Protein AF-K3WV43-F1 (afdb_monomer_lite)

Sequence (306 aa):
MQPQDVAELLRATVSDADAVAQYLLSIDAEELNGLLDRFAAHETKKKNEQQRGDWLALVQLLLRSDSTRLRTSTRIIHLVWNGSSNELECMQWLTEISLGYLGAMQEDDNSNNPTAGSNMKNRMRVTAIADEIRMLLRILFELLDDGLQDYGPRSRRVLPQVLGLVPILLGVLADLATTASDAVKSSLELHENLEKLIALPWTPRTIPFLLDLLKESASLMSPSNWLQVQEHLESMLTGREAFPSENMNPILRECIAIGSVTRNCHWVNLARHLFRQLSVRLCQEAEFNLQMVPLSLHSAGLRFKA

Structure (mmCIF, N/CA/C/O backbone):
data_AF-K3WV43-F1
#
_entry.id   AF-K3WV43-F1
#
loop_
_atom_site.group_PDB
_atom_site.id
_atom_site.type_symbol
_atom_site.label_atom_id
_atom_site.label_alt_id
_atom_site.label_comp_id
_atom_site.label_asym_id
_atom_site.label_entity_id
_atom_site.label_seq_id
_atom_site.pdbx_PDB_ins_code
_atom_site.Cartn_x
_atom_site.Cartn_y
_atom_site.Cartn_z
_atom_site.occupancy
_atom_site.B_iso_or_equiv
_atom_site.auth_seq_id
_atom_site.auth_comp_id
_atom_site.auth_asym_id
_atom_site.auth_atom_id
_atom_site.pdbx_PDB_model_num
ATOM 1 N N . MET A 1 1 ? 20.231 -12.950 -29.821 1.00 41.56 1 MET A N 1
ATOM 2 C CA . MET A 1 1 ? 19.598 -14.249 -29.509 1.00 41.56 1 MET A CA 1
ATOM 3 C C . MET A 1 1 ? 18.175 -13.943 -29.093 1.00 41.56 1 MET A C 1
ATOM 5 O O . MET A 1 1 ? 18.024 -13.103 -28.223 1.00 41.56 1 MET A O 1
ATOM 9 N N . GLN A 1 2 ? 17.160 -14.515 -29.741 1.00 39.12 2 GLN A N 1
ATOM 10 C CA . GLN A 1 2 ? 15.790 -14.464 -29.221 1.00 39.12 2 GLN A CA 1
ATOM 11 C C . GLN A 1 2 ? 15.666 -15.608 -28.209 1.00 39.12 2 GLN A C 1
ATOM 13 O O . GLN A 1 2 ? 15.734 -16.761 -28.638 1.00 39.12 2 GLN A O 1
ATOM 18 N N . PRO A 1 3 ? 15.569 -15.345 -26.897 1.00 49.88 3 PRO A N 1
ATOM 19 C CA . PRO A 1 3 ? 15.352 -16.398 -25.919 1.00 49.88 3 PRO A CA 1
ATOM 20 C C . PRO A 1 3 ? 13.912 -16.894 -26.080 1.00 49.88 3 PRO A C 1
ATOM 22 O O . PRO A 1 3 ? 12.970 -16.326 -25.538 1.00 49.88 3 PRO A O 1
ATOM 25 N N . GLN A 1 4 ? 13.727 -17.951 -26.873 1.00 55.97 4 GLN A N 1
ATOM 26 C CA . GLN A 1 4 ? 12.415 -18.583 -27.052 1.00 55.97 4 GLN A CA 1
ATOM 27 C C . GLN A 1 4 ? 11.951 -19.303 -25.771 1.00 55.97 4 GLN A C 1
ATOM 29 O O . GLN A 1 4 ? 10.761 -19.589 -25.619 1.00 55.97 4 GLN A O 1
ATOM 34 N N . ASP A 1 5 ? 12.859 -19.540 -24.818 1.00 69.81 5 ASP A N 1
ATOM 35 C CA . ASP A 1 5 ? 12.578 -20.174 -23.534 1.00 69.81 5 ASP A CA 1
ATOM 36 C C . ASP A 1 5 ? 12.885 -19.229 -22.354 1.00 69.81 5 ASP A C 1
ATOM 38 O O . ASP A 1 5 ? 13.982 -18.684 -22.221 1.00 69.81 5 ASP A O 1
ATOM 42 N N . VAL A 1 6 ? 11.917 -19.069 -21.446 1.00 71.56 6 VAL A N 1
ATOM 43 C CA . VAL A 1 6 ? 12.074 -18.313 -20.188 1.00 71.56 6 VAL A CA 1
ATOM 44 C C . VAL A 1 6 ? 13.243 -18.859 -19.375 1.00 71.56 6 VAL A C 1
ATOM 46 O O . VAL A 1 6 ? 13.951 -18.094 -18.730 1.00 71.56 6 VAL A O 1
ATOM 49 N N . ALA A 1 7 ? 13.499 -20.167 -19.437 1.00 72.25 7 ALA A N 1
ATOM 50 C CA . ALA A 1 7 ? 14.630 -20.775 -18.746 1.00 72.25 7 ALA A CA 1
ATOM 51 C C . ALA A 1 7 ? 15.994 -20.330 -19.303 1.00 72.25 7 ALA A C 1
ATOM 53 O O . ALA A 1 7 ? 16.990 -20.377 -18.578 1.00 72.25 7 ALA A O 1
ATOM 54 N N . GLU A 1 8 ? 16.068 -19.940 -20.577 1.00 75.88 8 GLU A N 1
ATOM 55 C CA . GLU A 1 8 ? 17.273 -19.351 -21.170 1.00 75.88 8 GLU A CA 1
ATOM 56 C C . GLU A 1 8 ? 17.420 -17.891 -20.763 1.00 75.88 8 GLU A C 1
ATOM 58 O O . GLU A 1 8 ? 18.517 -17.485 -20.387 1.00 75.88 8 GLU A O 1
ATOM 63 N N . LEU A 1 9 ? 16.318 -17.134 -20.749 1.00 79.44 9 LEU A N 1
ATOM 64 C CA . LEU A 1 9 ? 16.324 -15.750 -20.281 1.00 79.44 9 LEU A CA 1
ATOM 65 C C . LEU A 1 9 ? 16.760 -15.660 -18.812 1.00 79.44 9 LEU A C 1
ATOM 67 O O . LEU A 1 9 ? 17.644 -14.875 -18.490 1.00 79.44 9 LEU A O 1
ATOM 71 N N . LEU A 1 10 ? 16.221 -16.511 -17.938 1.00 78.00 10 LEU A N 1
ATOM 72 C CA . LEU A 1 10 ? 16.585 -16.580 -16.517 1.00 78.00 10 LEU A CA 1
ATOM 73 C C . LEU A 1 10 ? 18.078 -16.881 -16.315 1.00 78.00 10 LEU A C 1
ATOM 75 O O . LEU A 1 10 ? 18.761 -16.183 -15.569 1.00 78.00 10 LEU A O 1
ATOM 79 N N . ARG A 1 11 ? 18.625 -17.857 -17.054 1.00 78.31 11 ARG A N 1
ATOM 80 C CA . ARG A 1 11 ? 20.068 -18.164 -17.033 1.00 78.31 11 ARG A CA 1
ATOM 81 C C . ARG A 1 11 ? 20.920 -17.012 -17.569 1.00 78.31 11 ARG A C 1
ATOM 83 O O . ARG A 1 11 ? 21.984 -16.727 -17.015 1.00 78.31 11 ARG A O 1
ATOM 90 N N . ALA A 1 12 ? 20.456 -16.344 -18.623 1.00 79.12 12 ALA A N 1
ATOM 91 C CA . ALA A 1 12 ? 21.115 -15.169 -19.179 1.00 79.12 12 ALA A CA 1
ATOM 92 C C . ALA A 1 12 ? 21.083 -13.990 -18.201 1.00 79.12 12 ALA A C 1
ATOM 94 O O . ALA A 1 12 ? 22.056 -13.257 -18.122 1.00 79.12 12 ALA A O 1
ATOM 95 N N . THR A 1 13 ? 20.033 -13.862 -17.387 1.00 80.00 13 THR A N 1
ATOM 96 C CA . THR A 1 13 ? 19.899 -12.781 -16.398 1.00 80.00 13 THR A CA 1
ATOM 97 C C . THR A 1 13 ? 21.024 -12.821 -15.362 1.00 80.00 13 THR A C 1
ATOM 99 O O . THR A 1 13 ? 21.551 -11.787 -14.966 1.00 80.00 13 THR A O 1
ATOM 102 N N . VAL A 1 14 ? 21.427 -14.030 -14.962 1.00 78.12 14 VAL A N 1
ATOM 103 C CA . VAL A 1 14 ? 22.532 -14.256 -14.017 1.00 78.12 14 VAL A CA 1
ATOM 104 C C . VAL A 1 14 ? 23.903 -14.078 -14.683 1.00 78.12 14 VAL A C 1
ATOM 106 O O . VAL A 1 14 ? 24.871 -13.725 -14.015 1.00 78.12 14 VAL A O 1
ATOM 109 N N . SER A 1 15 ? 23.998 -14.332 -15.990 1.00 81.69 15 SER A N 1
ATOM 110 C CA . SER A 1 15 ? 25.273 -14.357 -16.721 1.00 81.69 15 SER A CA 1
ATOM 111 C C . SER A 1 15 ? 25.639 -13.013 -17.363 1.00 81.69 15 SER A C 1
ATOM 113 O O . SER A 1 15 ? 26.809 -12.647 -17.376 1.00 81.69 15 SER A O 1
ATOM 115 N N . ASP A 1 16 ? 24.654 -12.301 -17.912 1.00 82.69 16 ASP A N 1
ATOM 116 C CA . ASP A 1 16 ? 24.800 -11.047 -18.658 1.00 82.69 16 ASP A CA 1
ATOM 117 C C . ASP A 1 16 ? 23.505 -10.215 -18.547 1.00 82.69 16 ASP A C 1
ATOM 119 O O . ASP A 1 16 ? 22.628 -10.219 -19.418 1.00 82.69 16 ASP A O 1
ATOM 123 N N . ALA A 1 17 ? 23.366 -9.525 -17.413 1.00 81.38 17 ALA A N 1
ATOM 124 C CA . ALA A 1 17 ? 22.198 -8.704 -17.103 1.00 81.38 17 ALA A CA 1
ATOM 125 C C . ALA A 1 17 ? 22.026 -7.522 -18.075 1.00 81.38 17 ALA A C 1
ATOM 127 O O . ALA A 1 17 ? 20.894 -7.132 -18.366 1.00 81.38 17 ALA A O 1
ATOM 128 N N . ASP A 1 18 ? 23.125 -6.989 -18.618 1.00 80.12 18 ASP A N 1
ATOM 129 C CA . ASP A 1 18 ? 23.103 -5.852 -19.540 1.00 80.12 18 ASP A CA 1
ATOM 130 C C . ASP A 1 18 ? 22.539 -6.258 -20.906 1.00 80.12 18 ASP A C 1
ATOM 132 O O . ASP A 1 18 ? 21.699 -5.551 -21.472 1.00 80.12 18 ASP A O 1
ATOM 136 N N . ALA A 1 19 ? 22.923 -7.431 -21.421 1.00 81.12 19 ALA A N 1
ATOM 137 C CA . ALA A 1 19 ? 22.335 -7.973 -22.644 1.00 81.12 19 ALA A CA 1
ATOM 138 C C . ALA A 1 19 ? 20.837 -8.277 -22.477 1.00 81.12 19 ALA A C 1
ATOM 140 O O . ALA A 1 19 ? 20.044 -8.018 -23.388 1.00 81.12 19 ALA A O 1
ATOM 141 N N . VAL A 1 20 ? 20.429 -8.784 -21.308 1.00 81.06 20 VAL A N 1
ATOM 142 C CA . VAL A 1 20 ? 19.010 -9.009 -20.991 1.00 81.06 20 VAL A CA 1
ATOM 143 C C . VAL A 1 20 ? 18.252 -7.686 -20.911 1.00 81.06 20 VAL A C 1
ATOM 145 O O . VAL A 1 20 ? 17.175 -7.582 -21.492 1.00 81.06 20 VAL A O 1
ATOM 148 N N . ALA A 1 21 ? 18.815 -6.654 -20.282 1.00 77.56 21 ALA A N 1
ATOM 149 C CA . ALA A 1 21 ? 18.204 -5.329 -20.232 1.00 77.56 21 ALA A CA 1
ATOM 150 C C . ALA A 1 21 ? 18.003 -4.739 -21.640 1.00 77.56 21 ALA A C 1
ATOM 152 O O . ALA A 1 21 ? 16.924 -4.236 -21.949 1.00 77.56 21 ALA A O 1
ATOM 153 N N . GLN A 1 22 ? 18.994 -4.868 -22.529 1.00 80.12 22 GLN A N 1
ATOM 154 C CA . GLN A 1 22 ? 18.870 -4.430 -23.926 1.00 80.12 22 GLN A CA 1
ATOM 155 C C . GLN A 1 22 ? 17.790 -5.202 -24.689 1.00 80.12 22 GLN A C 1
ATOM 157 O O . GLN A 1 22 ? 17.031 -4.606 -25.453 1.00 80.12 22 GLN A O 1
ATOM 162 N N . TYR A 1 23 ? 17.684 -6.513 -24.461 1.00 81.31 23 TYR A N 1
ATOM 163 C CA . TYR A 1 23 ? 16.610 -7.315 -25.037 1.00 81.31 23 TYR A CA 1
ATOM 164 C C . TYR A 1 23 ? 15.238 -6.866 -24.516 1.00 81.31 23 TYR A C 1
ATOM 166 O O . TYR A 1 23 ? 14.344 -6.627 -25.323 1.00 81.31 23 TYR A O 1
ATOM 174 N N . LEU A 1 24 ? 15.083 -6.651 -23.206 1.00 78.44 24 LEU A N 1
ATOM 175 C CA . LEU A 1 24 ? 13.829 -6.196 -22.592 1.00 78.44 24 LEU A CA 1
ATOM 176 C C . LEU A 1 24 ? 13.375 -4.809 -23.079 1.00 78.44 24 LEU A C 1
ATOM 178 O O . LEU A 1 24 ? 12.182 -4.525 -23.073 1.00 78.44 24 LEU A O 1
ATOM 182 N N . LEU A 1 25 ? 14.296 -3.956 -23.535 1.00 76.12 25 LEU A N 1
ATOM 183 C CA . LEU A 1 25 ? 13.960 -2.686 -24.194 1.00 76.12 25 LEU A CA 1
ATOM 184 C C . LEU A 1 25 ? 13.483 -2.867 -25.645 1.00 76.12 25 LEU A C 1
ATOM 186 O O . LEU A 1 25 ? 12.851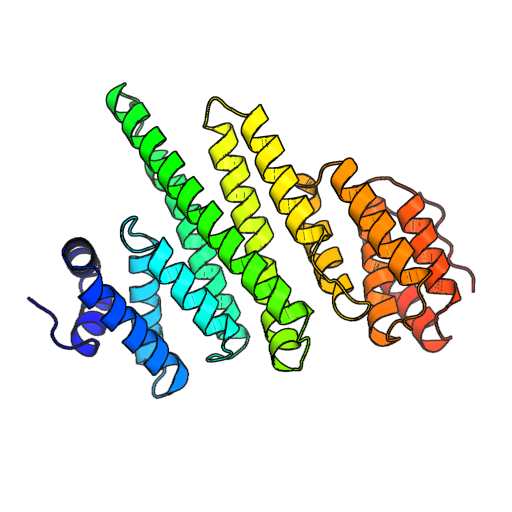 -1.970 -26.199 1.00 76.12 25 LEU A O 1
ATOM 190 N N . SER A 1 26 ? 13.813 -3.998 -26.269 1.00 80.25 26 SER A N 1
ATOM 191 C CA . SER A 1 26 ? 13.515 -4.295 -27.675 1.00 80.25 26 SER A CA 1
ATOM 192 C C . SER A 1 26 ? 12.266 -5.153 -27.890 1.00 80.25 26 SER A C 1
ATOM 194 O O . SER A 1 26 ? 11.786 -5.229 -29.021 1.00 80.25 26 SER A O 1
ATOM 196 N N . ILE A 1 27 ? 11.753 -5.799 -26.837 1.00 81.25 27 ILE A N 1
ATOM 197 C CA . ILE A 1 27 ? 10.556 -6.645 -26.922 1.00 81.25 27 ILE A CA 1
ATOM 198 C C . ILE A 1 27 ? 9.277 -5.819 -27.027 1.00 81.25 27 ILE A C 1
ATOM 200 O O . ILE A 1 27 ? 9.176 -4.701 -26.515 1.00 81.25 27 ILE A O 1
ATOM 204 N N . ASP A 1 28 ? 8.270 -6.398 -27.675 1.00 81.94 28 ASP A N 1
ATOM 205 C CA . ASP A 1 28 ? 6.950 -5.791 -27.756 1.00 81.94 28 ASP A CA 1
ATOM 206 C C . ASP A 1 28 ? 6.108 -6.033 -26.486 1.00 81.94 28 ASP A C 1
ATOM 208 O O . ASP A 1 28 ? 6.488 -6.726 -25.534 1.00 81.94 28 ASP A O 1
ATOM 212 N N . ALA A 1 29 ? 4.936 -5.397 -26.444 1.00 78.44 29 ALA A N 1
ATOM 213 C CA . ALA A 1 29 ? 4.046 -5.485 -25.294 1.00 78.44 29 ALA A CA 1
ATOM 214 C C . ALA A 1 29 ? 3.444 -6.886 -25.098 1.00 78.44 29 ALA A C 1
ATOM 216 O O . ALA A 1 29 ? 3.160 -7.257 -23.959 1.00 78.44 29 ALA A O 1
ATOM 217 N N . GLU A 1 30 ? 3.233 -7.651 -26.171 1.00 82.88 30 GLU A N 1
ATOM 218 C CA . GLU A 1 30 ? 2.640 -8.989 -26.098 1.00 82.88 30 GLU A CA 1
ATOM 219 C C . GLU A 1 30 ? 3.646 -9.999 -25.545 1.00 82.88 30 GLU A C 1
ATOM 221 O O . GLU A 1 30 ? 3.314 -10.775 -24.648 1.00 82.88 30 GLU A O 1
ATOM 226 N N . GLU A 1 31 ? 4.895 -9.932 -26.000 1.00 81.69 31 GLU A N 1
ATOM 227 C CA . GLU A 1 31 ? 5.996 -10.768 -25.534 1.00 81.69 31 GLU A CA 1
ATOM 228 C C . GLU A 1 31 ? 6.307 -10.508 -24.053 1.00 81.69 31 GLU A C 1
ATOM 230 O O . GLU A 1 31 ? 6.430 -11.457 -23.267 1.00 81.69 31 GLU A O 1
ATOM 235 N N . LEU A 1 32 ? 6.327 -9.235 -23.633 1.00 81.81 32 LEU A N 1
ATOM 236 C CA . LEU A 1 32 ? 6.470 -8.864 -22.223 1.00 81.81 32 LEU A CA 1
ATOM 237 C C . LEU A 1 32 ? 5.305 -9.387 -21.375 1.00 81.81 32 LEU A C 1
ATOM 239 O O . LEU A 1 32 ? 5.524 -9.941 -20.296 1.00 81.81 32 LEU A O 1
ATOM 243 N N . ASN A 1 33 ? 4.065 -9.239 -21.847 1.00 82.38 33 ASN A N 1
ATOM 244 C CA . ASN A 1 33 ? 2.899 -9.761 -21.134 1.00 82.38 33 ASN A CA 1
ATOM 245 C C . ASN A 1 33 ? 2.969 -11.285 -21.006 1.00 82.38 33 ASN A C 1
ATOM 247 O O . ASN A 1 33 ? 2.764 -11.806 -19.913 1.00 82.38 33 ASN A O 1
ATOM 251 N N . GLY A 1 34 ? 3.363 -11.992 -22.067 1.00 84.06 34 GLY A N 1
ATOM 252 C CA . GLY A 1 34 ? 3.570 -13.438 -22.032 1.00 84.06 34 GLY A CA 1
ATOM 253 C C . GLY A 1 34 ? 4.687 -13.867 -21.074 1.00 84.06 34 GLY A C 1
ATOM 254 O O . GLY A 1 34 ? 4.618 -14.942 -20.475 1.00 84.06 34 GLY A O 1
ATOM 255 N N . LEU A 1 35 ? 5.729 -13.055 -20.883 1.00 82.94 35 LEU A N 1
ATOM 256 C CA . LEU A 1 35 ? 6.756 -13.283 -19.861 1.00 82.94 35 LEU A CA 1
ATOM 257 C C . LEU A 1 35 ? 6.193 -13.097 -18.446 1.00 82.94 35 LEU A C 1
ATOM 259 O O . LEU A 1 35 ? 6.375 -13.973 -17.599 1.00 82.94 35 LEU A O 1
ATOM 263 N N . LEU A 1 36 ? 5.468 -12.005 -18.207 1.00 81.50 36 LEU A N 1
ATOM 264 C CA . LEU A 1 36 ? 4.840 -11.707 -16.917 1.00 81.50 36 LEU A CA 1
ATOM 265 C C . LEU A 1 36 ? 3.744 -12.726 -16.546 1.00 81.50 36 LEU A C 1
ATOM 267 O O .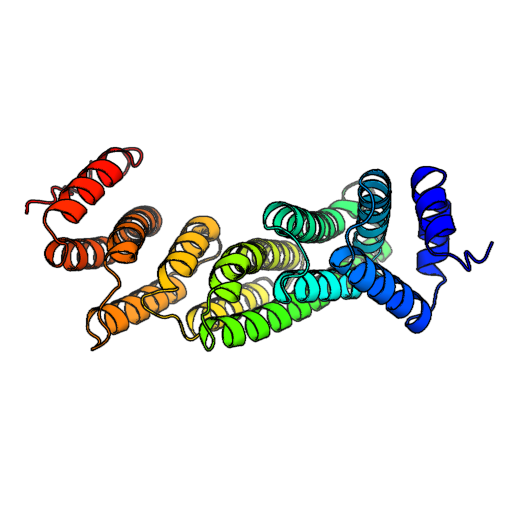 LEU A 1 36 ? 3.596 -13.079 -15.377 1.00 81.50 36 LEU A O 1
ATOM 271 N N . ASP A 1 37 ? 3.017 -13.259 -17.529 1.00 82.94 37 ASP A N 1
ATOM 272 C CA . ASP A 1 37 ? 2.042 -14.338 -17.339 1.00 82.94 37 ASP A CA 1
ATOM 273 C C . ASP A 1 37 ? 2.729 -15.667 -16.987 1.00 82.94 37 ASP A C 1
ATOM 275 O O . ASP A 1 37 ? 2.241 -16.430 -16.150 1.00 82.94 37 ASP A O 1
ATOM 279 N N . ARG A 1 38 ? 3.897 -15.947 -17.582 1.00 82.12 38 ARG A N 1
ATOM 280 C CA . ARG A 1 38 ? 4.713 -17.124 -17.240 1.00 82.12 38 ARG A CA 1
ATOM 281 C C . ARG A 1 38 ? 5.312 -17.013 -15.837 1.00 82.12 38 ARG A C 1
ATOM 283 O O . ARG A 1 38 ? 5.318 -18.015 -15.125 1.00 82.12 38 ARG A O 1
ATOM 290 N N . PHE A 1 39 ? 5.735 -15.817 -15.427 1.00 78.75 39 PHE A N 1
ATOM 291 C CA . PHE A 1 39 ? 6.125 -15.516 -14.045 1.00 78.75 39 PHE A CA 1
ATOM 292 C C . PHE A 1 39 ? 4.969 -15.790 -13.070 1.00 78.75 39 PHE A C 1
ATOM 294 O O . PHE A 1 39 ? 5.101 -16.602 -12.156 1.00 78.75 39 PHE A O 1
ATOM 301 N N . ALA A 1 40 ? 3.795 -15.208 -13.332 1.00 75.19 40 ALA A N 1
ATOM 302 C CA . ALA A 1 40 ? 2.574 -15.433 -12.557 1.00 75.19 40 ALA A CA 1
ATOM 303 C C . ALA A 1 40 ? 2.217 -16.927 -12.420 1.00 75.19 40 ALA A C 1
ATOM 305 O O . ALA A 1 40 ? 1.892 -17.431 -11.339 1.00 75.19 40 ALA A O 1
ATOM 306 N N . ALA A 1 41 ? 2.298 -17.667 -13.527 1.00 77.00 41 ALA A N 1
ATOM 307 C CA . ALA A 1 41 ? 2.035 -19.100 -13.558 1.00 77.00 41 ALA A CA 1
ATOM 308 C C . ALA A 1 41 ? 3.117 -19.939 -12.852 1.00 77.00 41 ALA A C 1
ATOM 310 O O . ALA A 1 41 ? 2.844 -21.077 -12.469 1.00 77.00 41 ALA A O 1
ATOM 311 N N . HIS A 1 42 ? 4.341 -19.425 -12.700 1.00 73.88 42 HIS A N 1
ATOM 312 C CA . HIS A 1 42 ? 5.425 -20.097 -11.979 1.00 73.88 42 HIS A CA 1
ATOM 313 C C . HIS A 1 42 ? 5.282 -19.933 -10.466 1.00 73.88 42 HIS A C 1
ATOM 315 O O . HIS A 1 42 ? 5.316 -20.943 -9.757 1.00 73.88 42 HIS A O 1
ATOM 321 N N . GLU A 1 43 ? 5.009 -18.714 -9.993 1.00 69.69 43 GLU A N 1
ATOM 322 C CA . GLU A 1 43 ? 4.778 -18.417 -8.569 1.00 69.69 43 GLU A CA 1
ATOM 323 C C . GLU A 1 43 ? 3.654 -19.289 -7.988 1.00 69.69 43 GLU A C 1
ATOM 325 O O . GLU A 1 43 ? 3.758 -19.835 -6.889 1.00 69.69 43 GLU A O 1
ATOM 330 N N . THR A 1 44 ? 2.616 -19.544 -8.785 1.00 65.75 44 THR A N 1
ATOM 331 C CA . THR A 1 44 ? 1.515 -20.440 -8.401 1.00 65.75 44 THR A CA 1
ATOM 332 C C . THR A 1 44 ? 1.886 -21.932 -8.388 1.00 65.75 44 THR A C 1
ATOM 334 O O . THR A 1 44 ? 1.206 -22.719 -7.730 1.00 65.75 44 THR A O 1
ATOM 337 N N . LYS A 1 45 ? 2.950 -22.363 -9.086 1.00 67.31 45 LYS A N 1
ATOM 338 C CA . LYS A 1 45 ? 3.280 -23.786 -9.328 1.00 67.31 45 LYS A CA 1
ATOM 339 C C . LYS A 1 45 ? 4.450 -24.357 -8.515 1.00 67.31 45 LYS A C 1
ATOM 341 O O . LYS A 1 45 ? 4.700 -25.550 -8.662 1.00 67.31 45 LYS A O 1
ATOM 346 N N . LYS A 1 46 ? 5.140 -23.565 -7.681 1.00 63.72 46 LYS A N 1
ATOM 347 C CA . LYS A 1 46 ? 6.208 -23.953 -6.717 1.00 63.72 46 LYS A CA 1
ATOM 348 C C . LYS A 1 46 ? 7.012 -25.215 -7.080 1.00 63.72 46 LYS A C 1
ATOM 350 O O . LYS A 1 46 ? 6.629 -26.314 -6.680 1.00 63.72 46 LYS A O 1
ATOM 355 N N . LYS A 1 47 ? 8.168 -25.074 -7.751 1.00 55.94 47 LYS A N 1
ATOM 356 C CA . LYS A 1 47 ? 9.017 -26.250 -8.045 1.00 55.94 47 LYS A CA 1
ATOM 357 C C . LYS A 1 47 ? 10.508 -26.216 -7.699 1.00 55.94 47 LYS A C 1
ATOM 359 O O . LYS A 1 47 ? 11.007 -27.310 -7.513 1.00 55.94 47 LYS A O 1
ATOM 364 N N . ASN A 1 48 ? 11.216 -25.089 -7.540 1.00 64.44 48 ASN A N 1
ATOM 365 C CA . ASN A 1 48 ? 12.651 -25.104 -7.165 1.00 64.44 48 ASN A CA 1
ATOM 366 C C . ASN A 1 48 ? 13.135 -23.763 -6.578 1.00 64.44 48 ASN A C 1
ATOM 368 O O . ASN A 1 48 ? 12.689 -22.722 -7.047 1.00 64.44 48 ASN A O 1
ATOM 372 N N . GLU A 1 49 ? 14.069 -23.778 -5.613 1.00 64.81 49 GLU A N 1
ATOM 373 C CA . GLU A 1 49 ? 14.648 -22.572 -4.975 1.00 64.81 49 GLU A CA 1
ATOM 374 C C . GLU A 1 49 ? 15.599 -21.789 -5.891 1.00 64.81 49 GLU A C 1
ATOM 376 O O . GLU A 1 49 ? 15.495 -20.570 -5.962 1.00 64.81 49 GLU A O 1
ATOM 381 N N . GLN A 1 50 ? 16.461 -22.467 -6.658 1.00 65.12 50 GLN A N 1
ATOM 382 C CA . GLN A 1 50 ? 17.385 -21.802 -7.591 1.00 65.12 50 GLN A CA 1
ATOM 383 C C . GLN A 1 50 ? 16.638 -20.940 -8.623 1.00 65.12 50 GLN A C 1
ATOM 385 O O . GLN A 1 50 ? 16.982 -19.785 -8.840 1.00 65.12 50 GLN A O 1
ATOM 390 N N . GLN A 1 51 ? 15.542 -21.469 -9.178 1.00 67.56 51 GLN A N 1
ATOM 391 C CA . GLN A 1 51 ? 14.706 -20.734 -10.132 1.00 67.56 51 GLN A CA 1
ATOM 392 C C . GLN A 1 51 ? 14.049 -19.491 -9.515 1.00 67.56 51 GLN A C 1
ATOM 394 O O . GLN A 1 51 ? 13.716 -18.570 -10.250 1.00 67.56 51 GLN A O 1
ATOM 399 N N . ARG A 1 52 ? 13.858 -19.437 -8.187 1.00 68.75 52 ARG A N 1
ATOM 400 C CA . ARG A 1 52 ? 13.316 -18.243 -7.512 1.00 68.75 52 ARG A CA 1
ATOM 401 C C . ARG A 1 52 ? 14.318 -17.097 -7.520 1.00 68.75 52 ARG A C 1
ATOM 403 O O . ARG A 1 52 ? 13.926 -15.965 -7.776 1.00 68.75 52 ARG A O 1
ATOM 410 N N . GLY A 1 53 ? 15.593 -17.398 -7.263 1.00 72.38 53 GLY A N 1
ATOM 411 C CA . GLY A 1 53 ? 16.667 -16.406 -7.344 1.00 72.38 53 GLY A CA 1
ATOM 412 C C . GLY A 1 53 ? 16.775 -15.815 -8.747 1.00 72.38 53 GLY A C 1
ATOM 413 O O . GLY A 1 53 ? 16.859 -14.599 -8.902 1.00 72.38 53 GLY A O 1
ATOM 414 N N . ASP A 1 54 ? 16.662 -16.668 -9.765 1.00 79.31 54 ASP A N 1
ATOM 415 C CA . ASP A 1 54 ? 16.718 -16.230 -11.158 1.00 79.31 54 ASP A CA 1
ATOM 416 C C . ASP A 1 54 ? 15.521 -15.320 -11.519 1.00 79.31 54 ASP A C 1
ATOM 418 O O . ASP A 1 54 ? 15.688 -14.304 -12.196 1.00 79.31 54 ASP A O 1
ATOM 422 N N . TRP A 1 55 ? 14.310 -15.639 -11.036 1.00 81.69 55 TRP A N 1
ATOM 423 C CA . TRP A 1 55 ? 13.119 -14.802 -11.248 1.00 81.69 55 TRP A CA 1
ATOM 424 C C . TRP A 1 55 ? 13.204 -13.454 -10.537 1.00 81.69 55 TRP A C 1
ATOM 426 O O . TRP A 1 55 ? 12.815 -12.440 -11.114 1.00 81.69 55 TRP A O 1
ATOM 436 N N . LEU A 1 56 ? 13.725 -13.427 -9.309 1.00 85.69 56 LEU A N 1
ATOM 437 C CA . LEU A 1 56 ? 13.938 -12.188 -8.565 1.00 85.69 56 LEU A CA 1
ATOM 438 C C . LEU A 1 56 ? 14.867 -11.238 -9.328 1.00 85.69 56 LEU A C 1
ATOM 440 O O . LEU A 1 56 ? 14.534 -10.067 -9.492 1.00 85.69 56 LEU A O 1
ATOM 444 N N . ALA A 1 57 ? 15.986 -11.751 -9.848 1.00 85.12 57 ALA A N 1
ATOM 445 C CA . ALA A 1 57 ? 16.929 -10.957 -10.634 1.00 85.12 57 ALA A CA 1
ATOM 446 C C . ALA A 1 57 ? 16.268 -10.361 -11.890 1.00 85.12 57 ALA A C 1
ATOM 448 O O . ALA A 1 57 ? 16.460 -9.185 -12.204 1.00 85.12 57 ALA A O 1
ATOM 449 N N . LEU A 1 58 ? 15.433 -11.144 -12.582 1.00 85.25 58 LEU A N 1
ATOM 450 C CA . LEU A 1 58 ? 14.702 -10.670 -13.757 1.00 85.25 58 LEU A CA 1
ATOM 451 C C . LEU A 1 58 ? 13.675 -9.586 -13.400 1.00 85.25 58 LEU A C 1
ATOM 453 O O . LEU A 1 58 ? 13.581 -8.575 -14.094 1.00 85.25 58 LEU A O 1
ATOM 457 N N . VAL A 1 59 ? 12.932 -9.764 -12.307 1.00 87.31 59 VAL A N 1
ATOM 458 C CA . VAL A 1 59 ? 11.975 -8.763 -11.811 1.00 87.31 59 VAL A CA 1
ATOM 459 C C . VAL A 1 59 ? 12.684 -7.464 -11.433 1.00 87.31 59 VAL A C 1
ATOM 461 O O . VAL A 1 59 ? 12.213 -6.391 -11.803 1.00 87.31 59 VAL A O 1
ATOM 464 N N . GLN A 1 60 ? 13.837 -7.538 -10.768 1.00 89.50 60 GLN A N 1
ATOM 465 C CA . GLN A 1 60 ? 14.637 -6.359 -10.431 1.00 89.50 60 GLN A CA 1
ATOM 466 C C . GLN A 1 60 ? 15.069 -5.581 -11.683 1.00 89.50 60 GLN A C 1
ATOM 468 O O . GLN A 1 60 ? 14.985 -4.353 -11.694 1.00 89.50 60 GLN A O 1
ATOM 473 N N . LEU A 1 61 ? 15.463 -6.263 -12.765 1.00 86.62 61 LEU A N 1
ATOM 474 C CA . LEU A 1 61 ? 15.767 -5.602 -14.043 1.00 86.62 61 LEU A CA 1
ATOM 475 C C . LEU A 1 61 ? 14.526 -4.966 -14.681 1.00 86.62 61 LEU A C 1
ATOM 477 O O . LEU A 1 61 ? 14.584 -3.827 -15.146 1.00 86.62 61 LEU A O 1
ATOM 481 N N . LEU A 1 62 ? 13.392 -5.669 -14.668 1.00 87.56 62 LEU A N 1
ATOM 482 C CA . LEU A 1 62 ? 12.130 -5.163 -15.211 1.00 87.56 62 LEU A CA 1
ATOM 483 C C . LEU A 1 62 ? 11.599 -3.941 -14.449 1.00 87.56 62 LEU A C 1
ATOM 485 O O . LEU A 1 62 ? 10.963 -3.075 -15.048 1.00 87.56 62 LEU A O 1
ATOM 489 N N . LEU A 1 63 ? 11.855 -3.859 -13.143 1.00 89.19 63 LEU A N 1
ATOM 490 C CA . LEU A 1 63 ? 11.462 -2.723 -12.308 1.00 89.19 63 LEU A CA 1
ATOM 491 C C . LEU A 1 63 ? 12.392 -1.516 -12.475 1.00 89.19 63 LEU A C 1
ATOM 493 O O . LEU A 1 63 ? 11.960 -0.390 -12.247 1.00 89.19 63 LEU A O 1
ATOM 497 N N . ARG A 1 64 ? 13.638 -1.728 -12.915 1.00 85.06 64 ARG A N 1
ATOM 498 C CA . ARG A 1 64 ? 14.577 -0.645 -13.251 1.00 85.06 64 ARG A CA 1
ATOM 499 C C . ARG A 1 64 ? 14.314 -0.024 -14.622 1.00 85.06 64 ARG A C 1
ATOM 501 O O . ARG A 1 64 ? 14.624 1.139 -14.834 1.00 85.06 64 ARG A O 1
ATOM 508 N N . SER A 1 65 ? 13.725 -0.772 -15.553 1.00 84.25 65 SER A N 1
ATOM 509 C CA . SER A 1 65 ? 13.424 -0.266 -16.895 1.00 84.25 65 SER A CA 1
ATOM 510 C C . SER A 1 65 ? 12.130 0.552 -16.927 1.00 84.25 65 SER A C 1
ATOM 512 O O . SER A 1 65 ? 11.050 0.034 -16.636 1.00 84.25 65 SER A O 1
ATOM 514 N N . ASP A 1 66 ? 12.221 1.808 -17.378 1.00 81.81 66 ASP A N 1
ATOM 515 C CA . ASP A 1 66 ? 11.075 2.720 -17.537 1.00 81.81 66 ASP A CA 1
ATOM 516 C C . ASP A 1 66 ? 9.946 2.122 -18.390 1.00 81.81 66 ASP A C 1
ATOM 518 O O . ASP A 1 66 ? 8.765 2.306 -18.110 1.00 81.81 66 ASP A O 1
ATOM 522 N N . SER A 1 67 ? 10.299 1.353 -19.420 1.00 81.69 67 SER A N 1
ATOM 523 C CA . SER A 1 67 ? 9.326 0.760 -20.348 1.00 81.69 67 SER A CA 1
ATOM 524 C C . SER A 1 67 ? 8.509 -0.393 -19.748 1.00 81.69 67 SER A C 1
ATOM 526 O O . SER A 1 67 ? 7.413 -0.692 -20.234 1.00 81.69 67 SER A O 1
ATOM 528 N N . THR A 1 68 ? 9.016 -1.046 -18.697 1.00 85.94 68 THR A N 1
ATOM 529 C CA . THR A 1 68 ? 8.424 -2.275 -18.146 1.00 85.94 68 THR A CA 1
ATOM 530 C C . THR A 1 68 ? 8.000 -2.161 -16.687 1.00 85.94 68 THR A C 1
ATOM 532 O O . THR A 1 68 ? 7.193 -2.985 -16.242 1.00 85.94 68 THR A O 1
ATOM 535 N N . ARG A 1 69 ? 8.483 -1.150 -15.954 1.00 91.81 69 ARG A N 1
ATOM 536 C CA . ARG A 1 69 ? 8.267 -0.971 -14.511 1.00 91.81 69 ARG A CA 1
ATOM 537 C C . ARG A 1 69 ? 6.791 -1.013 -14.131 1.00 91.81 69 ARG A C 1
ATOM 539 O O . ARG A 1 69 ? 6.382 -1.947 -13.448 1.00 91.81 69 ARG A O 1
ATOM 546 N N . LEU A 1 70 ? 5.967 -0.103 -14.660 1.00 91.81 70 LEU A N 1
ATOM 547 C CA . LEU A 1 70 ? 4.535 -0.035 -14.333 1.00 91.81 70 LEU A CA 1
ATOM 548 C C . LEU A 1 70 ? 3.800 -1.364 -14.571 1.00 91.81 70 LEU A C 1
ATOM 550 O O . LEU A 1 70 ? 3.008 -1.802 -13.734 1.00 91.81 70 LEU A O 1
ATOM 554 N N . ARG A 1 71 ? 4.059 -2.024 -15.708 1.00 90.19 71 ARG A N 1
ATOM 555 C CA . ARG A 1 71 ? 3.422 -3.309 -16.052 1.00 90.19 71 ARG A CA 1
ATOM 556 C C . ARG A 1 71 ? 3.830 -4.409 -15.077 1.00 90.19 71 ARG A C 1
ATOM 558 O O . ARG A 1 71 ? 2.983 -5.188 -14.640 1.00 90.19 71 ARG A O 1
ATOM 565 N N . THR A 1 72 ? 5.108 -4.439 -14.719 1.00 90.31 72 THR A N 1
ATOM 566 C CA . THR A 1 72 ? 5.674 -5.407 -13.775 1.00 90.31 72 THR A CA 1
ATOM 567 C C . THR A 1 72 ? 5.103 -5.189 -12.377 1.00 90.31 72 THR A C 1
ATOM 569 O O . THR A 1 72 ? 4.561 -6.126 -11.794 1.00 90.31 72 THR A O 1
ATOM 572 N N . SER A 1 73 ? 5.110 -3.949 -11.878 1.00 93.75 73 SER A N 1
ATOM 573 C CA . SER A 1 73 ? 4.529 -3.582 -10.582 1.00 93.75 73 SER A CA 1
ATOM 574 C C . SER A 1 73 ? 3.045 -3.926 -10.507 1.00 93.75 73 SER A C 1
ATOM 576 O O . SER A 1 73 ? 2.615 -4.584 -9.564 1.00 93.75 73 SER A O 1
ATOM 578 N N . THR A 1 74 ? 2.273 -3.570 -11.538 1.00 91.50 74 THR A N 1
ATOM 579 C CA . THR A 1 74 ? 0.840 -3.895 -11.621 1.00 91.50 74 THR A CA 1
ATOM 580 C C . THR A 1 74 ? 0.610 -5.403 -11.541 1.00 91.50 74 THR A C 1
ATOM 582 O O . THR A 1 74 ? -0.243 -5.873 -10.786 1.00 91.50 74 THR A O 1
ATOM 585 N N . ARG A 1 75 ? 1.395 -6.193 -12.286 1.00 89.62 75 ARG A N 1
ATOM 586 C CA . ARG A 1 75 ? 1.244 -7.649 -12.290 1.00 89.62 75 ARG A CA 1
ATOM 587 C C . ARG A 1 75 ? 1.575 -8.262 -10.935 1.00 89.62 75 ARG A C 1
ATOM 589 O O . ARG A 1 75 ? 0.834 -9.125 -10.471 1.00 89.62 75 ARG A O 1
ATOM 596 N N . ILE A 1 76 ? 2.654 -7.809 -10.305 1.00 90.44 76 ILE A N 1
ATOM 597 C CA . ILE A 1 76 ? 3.064 -8.259 -8.974 1.00 90.44 76 ILE A CA 1
ATOM 598 C C . ILE A 1 76 ? 1.991 -7.921 -7.935 1.00 90.44 76 ILE A C 1
ATOM 600 O O . ILE A 1 76 ? 1.613 -8.797 -7.163 1.00 90.44 76 ILE A O 1
ATOM 604 N N . ILE A 1 77 ? 1.444 -6.701 -7.944 1.00 91.75 77 ILE A N 1
ATOM 605 C CA . ILE A 1 77 ? 0.369 -6.298 -7.023 1.00 91.75 77 ILE A CA 1
ATOM 606 C C . ILE A 1 77 ? -0.840 -7.224 -7.173 1.00 91.75 77 ILE A C 1
ATOM 608 O O . ILE A 1 77 ? -1.341 -7.742 -6.177 1.00 91.75 77 ILE A O 1
ATOM 612 N N . HIS A 1 78 ? -1.273 -7.512 -8.404 1.00 89.50 78 HIS A N 1
ATOM 613 C CA . HIS A 1 78 ? -2.375 -8.447 -8.632 1.00 89.50 78 HIS A CA 1
ATOM 614 C C . HIS A 1 78 ? -2.043 -9.888 -8.224 1.00 89.50 78 HIS A C 1
ATOM 616 O O . HIS A 1 78 ? -2.932 -10.602 -7.763 1.00 89.50 78 HIS A O 1
ATOM 622 N N . LEU A 1 79 ? -0.794 -10.338 -8.369 1.00 87.06 79 LEU A N 1
ATOM 623 C CA . LEU A 1 79 ? -0.365 -11.661 -7.903 1.00 87.06 79 LEU A CA 1
ATOM 624 C C . LEU A 1 79 ? -0.429 -11.771 -6.382 1.00 87.06 79 LEU A C 1
ATOM 626 O O . LEU A 1 79 ? -1.049 -12.698 -5.854 1.00 87.06 79 LEU A O 1
ATOM 630 N N . VAL A 1 80 ? 0.141 -10.781 -5.695 1.00 87.62 80 VAL A N 1
ATOM 631 C CA . VAL A 1 80 ? 0.095 -10.663 -4.236 1.00 87.62 80 VAL A CA 1
ATOM 632 C C . VAL A 1 80 ? -1.357 -10.619 -3.767 1.00 87.62 80 VAL A C 1
ATOM 634 O O . VAL A 1 80 ? -1.742 -11.411 -2.905 1.00 87.62 80 VAL A O 1
ATOM 637 N N . TRP A 1 81 ? -2.193 -9.791 -4.403 1.00 89.00 81 TRP A N 1
ATOM 638 C CA . TRP A 1 81 ? -3.624 -9.712 -4.113 1.00 89.00 81 TRP A CA 1
ATOM 639 C C . TRP A 1 81 ? -4.330 -11.057 -4.261 1.00 89.00 81 TRP A C 1
ATOM 641 O O . TRP A 1 81 ? -5.133 -11.440 -3.408 1.00 89.00 81 TRP A O 1
ATOM 651 N N . ASN A 1 82 ? -4.017 -11.795 -5.329 1.00 85.19 82 ASN A N 1
ATOM 652 C CA . ASN A 1 82 ? -4.598 -13.097 -5.653 1.00 85.19 82 ASN A CA 1
ATOM 653 C C . ASN A 1 82 ? -4.087 -14.265 -4.806 1.00 85.19 82 ASN A C 1
ATOM 655 O O . ASN A 1 82 ? -4.610 -15.373 -4.930 1.00 85.19 82 ASN A O 1
ATOM 659 N N . GLY A 1 83 ? -3.175 -14.008 -3.866 1.00 70.19 83 GLY A N 1
ATOM 660 C CA . GLY A 1 83 ? -2.768 -14.976 -2.852 1.00 70.19 83 GLY A CA 1
ATOM 661 C C . GLY A 1 83 ? -1.920 -16.119 -3.408 1.00 70.19 83 GLY A C 1
ATOM 662 O O . GLY A 1 83 ? -1.990 -17.231 -2.885 1.00 70.19 83 GLY A O 1
ATOM 663 N N . SER A 1 84 ? -1.134 -15.867 -4.462 1.00 61.00 84 SER A N 1
ATOM 664 C CA . SER A 1 84 ? -0.271 -16.884 -5.080 1.00 61.00 84 SER A CA 1
ATOM 665 C C . SER A 1 84 ? 0.898 -17.322 -4.191 1.00 61.00 84 SER A C 1
ATOM 667 O O . SER A 1 84 ? 1.355 -18.460 -4.307 1.00 61.00 84 SER A O 1
ATOM 669 N N . SER A 1 85 ? 1.362 -16.447 -3.295 1.00 63.00 85 SER A N 1
ATOM 670 C CA . SER A 1 85 ? 2.656 -16.583 -2.610 1.00 63.00 85 SER A CA 1
ATOM 671 C C . SER A 1 85 ? 2.512 -16.519 -1.079 1.00 63.00 85 SER A C 1
ATOM 673 O O . SER A 1 85 ? 1.456 -16.164 -0.541 1.00 63.00 85 SER A O 1
ATOM 675 N N . ASN A 1 86 ? 3.540 -16.961 -0.343 1.00 74.56 86 ASN A N 1
ATOM 676 C CA . ASN A 1 86 ? 3.537 -16.843 1.120 1.00 74.56 86 ASN A CA 1
ATOM 677 C C . ASN A 1 86 ? 3.731 -15.370 1.557 1.00 74.56 86 ASN A C 1
ATOM 679 O O . ASN A 1 86 ? 4.085 -14.519 0.751 1.00 74.56 86 ASN A O 1
ATOM 683 N N . GLU A 1 87 ? 3.488 -15.058 2.833 1.00 77.12 87 GLU A N 1
ATOM 684 C CA . GLU A 1 87 ? 3.553 -13.675 3.338 1.00 77.12 87 GLU A CA 1
ATOM 685 C C . GLU A 1 87 ? 4.925 -13.012 3.137 1.00 77.12 87 GLU A C 1
ATOM 687 O O . GLU A 1 87 ? 4.989 -11.865 2.703 1.00 77.12 87 GLU A O 1
ATOM 692 N N . LEU A 1 88 ? 6.012 -13.747 3.382 1.00 82.50 88 LEU A N 1
ATOM 693 C CA . LEU A 1 88 ? 7.378 -13.250 3.214 1.00 82.50 88 LEU A CA 1
ATOM 694 C C . LEU A 1 88 ? 7.694 -12.935 1.744 1.00 82.50 88 LEU A C 1
ATOM 696 O O . LEU A 1 88 ? 8.282 -11.901 1.446 1.00 82.50 88 LEU A O 1
ATOM 700 N N . GLU A 1 89 ? 7.274 -13.808 0.830 1.00 80.94 89 GLU A N 1
ATOM 701 C CA . GLU A 1 89 ? 7.416 -13.631 -0.618 1.00 80.94 89 GLU A CA 1
ATOM 702 C C . GLU A 1 89 ? 6.619 -12.406 -1.083 1.00 80.94 89 GLU A C 1
ATOM 704 O O . GLU A 1 89 ? 7.145 -11.576 -1.818 1.00 80.94 89 GLU A O 1
ATOM 709 N N . CYS A 1 90 ? 5.384 -12.228 -0.599 1.00 84.19 90 CYS A N 1
ATOM 710 C CA . CYS A 1 90 ? 4.605 -11.022 -0.880 1.00 84.19 90 CYS A CA 1
ATOM 711 C C . CYS A 1 90 ? 5.345 -9.761 -0.414 1.00 84.19 90 CYS A C 1
ATOM 713 O O . CYS A 1 90 ? 5.489 -8.820 -1.189 1.00 84.19 90 CYS A O 1
ATOM 715 N N . MET A 1 91 ? 5.861 -9.748 0.818 1.00 86.88 91 MET A N 1
ATOM 716 C CA . MET A 1 91 ? 6.629 -8.610 1.336 1.00 86.88 91 MET A CA 1
ATOM 717 C C . MET A 1 91 ? 7.872 -8.321 0.495 1.00 86.88 91 MET A C 1
ATOM 719 O O . MET A 1 91 ? 8.146 -7.159 0.198 1.00 86.88 91 MET A O 1
ATOM 723 N N . GLN A 1 92 ? 8.603 -9.359 0.085 1.00 89.06 92 GLN A N 1
ATOM 724 C CA . GLN A 1 92 ? 9.768 -9.218 -0.780 1.00 89.06 92 GLN A CA 1
ATOM 725 C C . GLN A 1 92 ? 9.379 -8.566 -2.108 1.00 89.06 92 GLN A C 1
ATOM 727 O O . GLN A 1 92 ? 9.954 -7.548 -2.479 1.00 89.06 92 GLN A O 1
ATOM 732 N N . TRP A 1 93 ? 8.352 -9.079 -2.786 1.00 89.62 93 TRP A N 1
ATOM 733 C CA . TRP A 1 93 ? 7.920 -8.539 -4.072 1.00 89.62 93 TRP A CA 1
ATOM 734 C C . TRP A 1 93 ? 7.446 -7.082 -3.995 1.00 89.62 93 TRP A C 1
ATOM 736 O O . TRP A 1 93 ? 7.796 -6.275 -4.856 1.00 89.62 93 TRP A O 1
ATOM 746 N N . LEU A 1 94 ? 6.688 -6.715 -2.959 1.00 90.62 94 LEU A N 1
ATOM 747 C CA . LEU A 1 94 ? 6.258 -5.326 -2.761 1.00 90.62 94 LEU A CA 1
ATOM 748 C C . LEU A 1 94 ? 7.434 -4.408 -2.373 1.00 90.62 94 LEU A C 1
ATOM 750 O O . LEU A 1 94 ? 7.467 -3.234 -2.749 1.00 90.62 94 LEU A O 1
ATOM 754 N N . THR A 1 95 ? 8.442 -4.946 -1.686 1.00 91.94 95 THR A N 1
ATOM 755 C CA . THR A 1 95 ? 9.685 -4.222 -1.394 1.00 91.94 95 THR A CA 1
ATOM 756 C C . THR A 1 95 ? 10.463 -3.940 -2.678 1.00 91.94 95 THR A C 1
ATOM 758 O O . THR A 1 95 ? 10.910 -2.814 -2.871 1.00 91.94 95 THR A O 1
ATOM 761 N N . GLU A 1 96 ? 10.562 -4.898 -3.602 1.00 93.25 96 GLU A N 1
ATOM 762 C CA . GLU A 1 96 ? 11.219 -4.669 -4.898 1.00 93.25 96 GLU A CA 1
ATOM 763 C C . GLU A 1 96 ? 10.505 -3.590 -5.723 1.00 93.25 96 GLU A C 1
ATOM 765 O O . GLU A 1 96 ? 11.168 -2.745 -6.322 1.00 93.25 96 GLU A O 1
ATOM 770 N N . ILE A 1 97 ? 9.163 -3.544 -5.709 1.00 93.75 97 ILE A N 1
ATOM 771 C CA . ILE A 1 97 ? 8.408 -2.436 -6.328 1.00 93.75 97 ILE A CA 1
ATOM 772 C C . ILE A 1 97 ? 8.836 -1.099 -5.716 1.00 93.75 97 ILE A C 1
ATOM 774 O O . ILE A 1 97 ? 9.144 -0.155 -6.443 1.00 93.75 97 ILE A O 1
ATOM 778 N N . SER A 1 98 ? 8.874 -1.033 -4.385 1.00 92.50 98 SER A N 1
ATOM 779 C CA . SER A 1 98 ? 9.251 0.173 -3.644 1.00 92.50 98 SER A CA 1
ATOM 780 C C . SER A 1 98 ? 10.663 0.639 -4.012 1.00 92.50 98 SER A C 1
ATOM 782 O O . SER A 1 98 ? 10.868 1.807 -4.335 1.00 92.50 98 SER A O 1
ATOM 784 N N . LEU A 1 99 ? 11.627 -0.286 -4.040 1.00 91.25 99 LEU A N 1
ATOM 785 C CA . LEU A 1 99 ? 13.009 -0.013 -4.433 1.00 91.25 99 LEU A CA 1
ATOM 786 C C . LEU A 1 99 ? 13.127 0.402 -5.902 1.00 91.25 99 LEU A C 1
ATOM 788 O O . LEU A 1 99 ? 13.933 1.274 -6.214 1.00 91.25 99 LEU A O 1
ATOM 792 N N . GLY A 1 100 ? 12.320 -0.176 -6.795 1.00 90.25 100 GLY A N 1
ATOM 793 C CA . GLY A 1 100 ? 12.278 0.202 -8.207 1.00 90.25 100 GLY A CA 1
ATOM 794 C C . GLY A 1 100 ? 11.879 1.666 -8.408 1.00 90.25 100 GLY A C 1
ATOM 795 O O . GLY A 1 100 ? 12.550 2.390 -9.140 1.00 90.25 100 GLY A O 1
ATOM 796 N N . TYR A 1 101 ? 10.836 2.130 -7.712 1.00 91.38 101 TYR A N 1
ATOM 797 C CA . TYR A 1 101 ? 10.392 3.528 -7.796 1.00 91.38 101 TYR A CA 1
ATOM 798 C C . TYR A 1 101 ? 11.329 4.504 -7.080 1.00 91.38 101 TYR A C 1
ATOM 800 O O . TYR A 1 101 ? 11.609 5.570 -7.623 1.00 91.38 101 TYR A O 1
ATOM 808 N N . LEU A 1 102 ? 11.869 4.136 -5.913 1.00 88.31 102 LEU A N 1
ATOM 809 C CA . LEU A 1 102 ? 12.880 4.948 -5.225 1.00 88.31 102 LEU A CA 1
ATOM 810 C C . LEU A 1 102 ? 14.170 5.066 -6.052 1.00 88.31 102 LEU A C 1
ATOM 812 O O . LEU A 1 102 ? 14.733 6.151 -6.168 1.00 88.31 102 LEU A O 1
ATOM 816 N N . GLY A 1 103 ? 14.618 3.973 -6.674 1.00 85.62 103 GLY A N 1
ATOM 817 C CA . GLY A 1 103 ? 15.779 3.966 -7.563 1.00 85.62 103 GLY A CA 1
ATOM 818 C C . GLY A 1 103 ? 15.564 4.831 -8.803 1.00 85.62 103 GLY A C 1
ATOM 819 O O . GLY A 1 103 ? 16.433 5.628 -9.147 1.00 85.62 103 GLY A O 1
ATOM 820 N N . ALA A 1 104 ? 14.376 4.765 -9.413 1.00 84.88 104 ALA A N 1
ATOM 821 C CA . ALA A 1 104 ? 14.026 5.586 -10.571 1.00 84.88 104 ALA A CA 1
ATOM 822 C C . ALA A 1 104 ? 14.063 7.103 -10.290 1.00 84.88 104 ALA A C 1
ATOM 824 O O . ALA A 1 104 ? 14.180 7.883 -11.234 1.00 84.88 104 ALA A O 1
ATOM 825 N N . MET A 1 105 ? 13.989 7.529 -9.022 1.00 79.12 105 MET A N 1
ATOM 826 C CA . MET A 1 105 ? 14.200 8.927 -8.630 1.00 79.12 105 MET A CA 1
ATOM 827 C C . MET A 1 105 ? 15.680 9.326 -8.531 1.00 79.12 105 MET A C 1
ATOM 829 O O . MET A 1 105 ? 16.004 10.490 -8.738 1.00 79.12 105 MET A O 1
ATOM 833 N N . GLN A 1 106 ? 16.570 8.394 -8.179 1.00 75.31 106 GLN A N 1
ATOM 834 C CA . GLN A 1 106 ? 17.963 8.684 -7.803 1.00 75.31 106 GLN A CA 1
ATOM 835 C C . GLN A 1 106 ? 18.955 8.649 -8.977 1.00 75.31 106 GLN A C 1
ATOM 837 O O . GLN A 1 106 ? 20.098 9.078 -8.830 1.00 75.31 106 GLN A O 1
ATOM 842 N N . GLU A 1 107 ? 18.559 8.126 -10.139 1.00 63.53 107 GLU A N 1
ATOM 843 C CA . GLU A 1 107 ? 19.488 7.817 -11.237 1.00 63.53 107 GLU A CA 1
ATOM 844 C C . GLU A 1 107 ? 20.177 9.035 -11.894 1.00 63.53 107 GLU A C 1
ATOM 846 O O . GLU A 1 107 ? 21.180 8.842 -12.578 1.00 63.53 107 GLU A O 1
ATOM 851 N N . ASP A 1 108 ? 19.727 10.275 -11.660 1.00 55.03 108 ASP A N 1
ATOM 852 C CA . ASP A 1 108 ? 20.258 11.469 -12.350 1.00 55.03 108 ASP A CA 1
ATOM 853 C C . ASP A 1 108 ? 21.130 12.415 -11.490 1.00 55.03 108 ASP A C 1
ATOM 855 O O . ASP A 1 108 ? 21.802 13.294 -12.045 1.00 55.03 108 ASP A O 1
ATOM 859 N N . ASP A 1 109 ? 21.237 12.199 -10.172 1.00 50.50 109 ASP A N 1
ATOM 860 C CA . ASP A 1 109 ? 22.046 13.055 -9.274 1.00 50.50 109 ASP A CA 1
ATOM 861 C C . ASP A 1 109 ? 23.570 12.923 -9.490 1.00 50.50 109 ASP A C 1
ATOM 863 O O . ASP A 1 109 ? 24.357 13.711 -8.967 1.00 50.50 109 ASP A O 1
ATOM 867 N N . ASN A 1 110 ? 24.016 11.968 -10.312 1.00 48.94 110 ASN A N 1
ATOM 868 C CA . ASN A 1 110 ? 25.438 11.747 -10.603 1.00 48.94 110 ASN A CA 1
ATOM 869 C C . ASN A 1 110 ? 25.978 12.545 -11.808 1.00 48.94 110 ASN A C 1
ATOM 871 O O . ASN A 1 110 ? 27.163 12.427 -12.137 1.00 48.94 110 ASN A O 1
ATOM 875 N N . SER A 1 111 ? 25.163 13.371 -12.478 1.00 49.97 111 SER A N 1
ATOM 876 C CA . SER A 1 111 ? 25.618 14.193 -13.611 1.00 49.97 111 SER A CA 1
ATOM 877 C C . SER A 1 111 ? 25.877 15.652 -13.201 1.00 49.97 111 SER A C 1
ATOM 879 O O . SER A 1 111 ? 25.010 16.516 -13.238 1.00 49.97 111 SER A O 1
ATOM 881 N N . ASN A 1 112 ? 27.128 15.957 -12.845 1.00 49.34 112 ASN A N 1
ATOM 882 C CA . ASN A 1 112 ? 27.585 17.270 -12.350 1.00 49.34 112 ASN A CA 1
ATOM 883 C C . ASN A 1 112 ? 27.450 18.469 -13.329 1.00 49.34 112 ASN A C 1
ATOM 885 O O . ASN A 1 112 ? 28.004 19.529 -13.054 1.00 49.34 112 ASN A O 1
ATOM 889 N N . ASN A 1 113 ? 26.749 18.347 -14.464 1.00 52.16 113 ASN A N 1
ATOM 890 C CA . ASN A 1 113 ? 26.596 19.428 -15.446 1.00 52.16 113 ASN A CA 1
ATOM 891 C C . ASN A 1 113 ? 25.159 19.510 -16.001 1.00 52.16 113 ASN A C 1
ATOM 893 O O . ASN A 1 113 ? 24.841 18.854 -17.001 1.00 52.16 113 ASN A O 1
ATOM 897 N N . PRO A 1 114 ? 24.288 20.355 -15.419 1.00 54.97 114 PRO A N 1
ATOM 898 C CA . PRO A 1 114 ? 22.942 20.566 -15.928 1.00 54.97 114 PRO A CA 1
ATOM 899 C C . PRO A 1 114 ? 22.999 21.390 -17.221 1.00 54.97 114 PRO A C 1
ATOM 901 O O . PRO A 1 114 ? 23.211 22.601 -17.218 1.00 54.97 114 PRO A O 1
ATOM 904 N N . THR A 1 115 ? 22.808 20.732 -18.362 1.00 58.34 115 THR A N 1
ATOM 905 C CA . THR A 1 115 ? 22.515 21.417 -19.629 1.00 58.34 115 THR A CA 1
ATOM 906 C C . THR A 1 115 ? 21.006 21.642 -19.752 1.00 58.34 115 THR A C 1
ATOM 908 O O . THR A 1 115 ? 20.213 20.850 -19.247 1.00 58.34 115 THR A O 1
ATOM 911 N N . ALA A 1 116 ? 20.567 22.689 -20.461 1.00 56.50 116 ALA A N 1
ATOM 912 C CA . ALA A 1 116 ? 19.137 22.979 -20.647 1.00 56.50 116 ALA A CA 1
ATOM 913 C C . ALA A 1 116 ? 18.340 21.800 -21.260 1.00 56.50 116 ALA A C 1
ATOM 915 O O . ALA A 1 116 ? 17.157 21.633 -20.972 1.00 56.50 116 ALA A O 1
ATOM 916 N N . GLY A 1 117 ? 18.997 20.943 -22.056 1.00 59.25 117 GLY A N 1
ATOM 917 C CA . GLY A 1 117 ? 18.418 19.699 -22.578 1.00 59.25 117 GLY A CA 1
ATOM 918 C C . GLY A 1 117 ? 18.301 18.565 -21.548 1.00 59.25 117 GLY A C 1
ATOM 919 O O . GLY A 1 117 ? 17.430 17.712 -21.700 1.00 59.25 117 GLY A O 1
ATOM 920 N N . SER A 1 118 ? 19.126 18.569 -20.494 1.00 65.56 118 SER A N 1
ATOM 921 C CA . SER A 1 118 ? 19.032 17.637 -19.358 1.00 65.56 118 SER A CA 1
ATOM 922 C C . SER A 1 118 ? 17.781 17.916 -18.518 1.00 65.56 118 SER A C 1
ATOM 924 O O . SER A 1 118 ? 17.016 17.005 -18.214 1.00 65.56 118 SER A O 1
ATOM 926 N N . ASN A 1 119 ? 17.478 19.195 -18.268 1.00 68.06 119 ASN A N 1
ATOM 927 C CA . ASN A 1 119 ? 16.320 19.592 -17.459 1.00 68.06 119 ASN A CA 1
ATOM 928 C C . ASN A 1 119 ? 14.977 19.199 -18.096 1.00 68.06 119 ASN A C 1
ATOM 930 O O . ASN A 1 119 ? 14.057 18.801 -17.387 1.00 68.06 119 ASN A O 1
ATOM 934 N N . MET A 1 120 ? 14.849 19.285 -19.427 1.00 71.62 120 MET A N 1
ATOM 935 C CA . MET A 1 120 ? 13.622 18.866 -20.119 1.00 71.62 120 MET A CA 1
ATOM 936 C C . MET A 1 120 ? 13.433 17.346 -20.067 1.00 71.62 120 MET A C 1
ATOM 938 O O . MET A 1 120 ? 12.327 16.879 -19.809 1.00 71.62 120 MET A O 1
ATOM 942 N N . LYS A 1 121 ? 14.508 16.574 -20.270 1.00 76.00 121 LYS A N 1
ATOM 943 C CA . LYS A 1 121 ? 14.471 15.107 -20.178 1.00 76.00 121 LYS A CA 1
ATOM 944 C C . LYS A 1 121 ? 14.134 14.642 -18.765 1.00 76.00 121 LYS A C 1
ATOM 946 O O . LYS A 1 121 ? 13.234 13.824 -18.610 1.00 76.00 121 LYS A O 1
ATOM 951 N N . ASN A 1 122 ? 14.779 15.229 -17.757 1.00 76.44 122 ASN A N 1
ATOM 952 C CA . ASN A 1 122 ? 14.480 14.947 -16.358 1.00 76.44 122 ASN A CA 1
ATOM 953 C C . ASN A 1 122 ? 13.019 15.296 -16.031 1.00 76.44 122 ASN A C 1
ATOM 955 O O . ASN A 1 122 ? 12.288 14.480 -15.487 1.00 76.44 122 ASN A O 1
ATOM 959 N N . ARG A 1 123 ? 12.524 16.457 -16.480 1.00 77.00 123 ARG A N 1
ATOM 960 C CA . ARG A 1 123 ? 11.115 16.829 -16.284 1.00 77.00 123 ARG A CA 1
ATOM 961 C C . ARG A 1 123 ? 10.145 15.832 -16.926 1.00 77.00 123 ARG A C 1
ATOM 963 O O . ARG A 1 123 ? 9.165 15.472 -16.286 1.00 77.00 123 ARG A O 1
ATOM 970 N N . MET A 1 124 ? 10.407 15.387 -18.158 1.00 81.25 124 MET A N 1
ATOM 971 C CA . MET A 1 124 ? 9.579 14.381 -18.840 1.00 81.25 124 MET A CA 1
ATOM 972 C C . MET A 1 124 ? 9.590 13.033 -18.106 1.00 81.25 124 MET A C 1
ATOM 974 O O . MET A 1 124 ? 8.549 12.387 -17.985 1.00 81.25 124 MET A O 1
ATOM 978 N N . ARG A 1 125 ? 10.748 12.633 -17.576 1.00 82.38 125 ARG A N 1
ATOM 979 C CA . ARG A 1 125 ? 10.902 11.432 -16.752 1.00 82.38 125 ARG A CA 1
ATOM 980 C C . ARG A 1 125 ? 10.126 11.547 -15.440 1.00 82.38 125 ARG A C 1
ATOM 982 O O . ARG A 1 125 ? 9.323 10.673 -15.142 1.00 82.38 125 ARG A O 1
ATOM 989 N N . VAL A 1 126 ? 10.295 12.644 -14.700 1.00 83.56 126 VAL A N 1
ATOM 990 C CA . VAL A 1 126 ? 9.562 12.926 -13.453 1.00 83.56 126 VAL A CA 1
ATOM 991 C C . VAL A 1 126 ? 8.054 12.884 -13.687 1.00 83.56 126 VAL A C 1
ATOM 993 O O . VAL A 1 126 ? 7.330 12.278 -12.899 1.00 83.56 126 VAL A O 1
ATOM 996 N N . THR A 1 127 ? 7.566 13.461 -14.792 1.00 85.44 127 THR A N 1
ATOM 997 C CA . THR A 1 127 ? 6.142 13.369 -15.140 1.00 85.44 127 THR A CA 1
ATOM 998 C C . THR A 1 127 ? 5.704 11.940 -15.442 1.00 85.44 127 THR A C 1
ATOM 1000 O O . THR A 1 127 ? 4.655 11.535 -14.955 1.00 85.44 127 THR A O 1
ATOM 1003 N N . ALA A 1 128 ? 6.512 11.164 -16.171 1.00 88.69 128 ALA A N 1
ATOM 1004 C CA . ALA A 1 128 ? 6.197 9.771 -16.476 1.00 88.69 128 ALA A CA 1
ATOM 1005 C C . ALA A 1 128 ? 6.133 8.913 -15.203 1.00 88.69 128 ALA A C 1
ATOM 1007 O O . ALA A 1 128 ? 5.152 8.206 -14.997 1.00 88.69 128 ALA A O 1
ATOM 1008 N N . ILE A 1 129 ? 7.116 9.040 -14.305 1.00 90.12 129 ILE A N 1
ATOM 1009 C CA . ILE A 1 129 ? 7.128 8.324 -13.021 1.00 90.12 129 ILE A CA 1
ATOM 1010 C C . ILE A 1 129 ? 5.917 8.729 -12.170 1.00 90.12 129 ILE A C 1
ATOM 1012 O O . ILE A 1 129 ? 5.249 7.866 -11.605 1.00 90.12 129 ILE A O 1
ATOM 1016 N N . ALA A 1 130 ? 5.586 10.023 -12.109 1.00 90.25 130 ALA A N 1
ATOM 1017 C CA . ALA A 1 130 ? 4.403 10.485 -11.389 1.00 90.25 130 ALA A CA 1
ATOM 1018 C C . ALA A 1 130 ? 3.107 9.884 -11.966 1.00 90.25 130 ALA A C 1
ATOM 1020 O O . ALA A 1 130 ? 2.241 9.457 -11.205 1.00 90.25 130 ALA A O 1
ATOM 1021 N N . ASP A 1 131 ? 2.977 9.796 -13.293 1.00 91.38 131 ASP A N 1
ATOM 1022 C CA . ASP A 1 131 ? 1.822 9.173 -13.951 1.00 91.38 131 ASP A CA 1
ATOM 1023 C C . ASP A 1 131 ? 1.726 7.668 -13.669 1.00 91.38 131 ASP A C 1
ATOM 1025 O O . ASP A 1 131 ? 0.634 7.148 -13.423 1.00 91.38 131 ASP A O 1
ATOM 1029 N N . GLU A 1 132 ? 2.859 6.966 -13.631 1.00 94.12 132 GLU A N 1
ATOM 1030 C CA . GLU A 1 132 ? 2.898 5.565 -13.215 1.00 94.12 132 GLU A CA 1
ATOM 1031 C C . GLU A 1 132 ? 2.432 5.389 -11.765 1.00 94.12 132 GLU A C 1
ATOM 1033 O O . GLU A 1 132 ? 1.603 4.524 -11.483 1.00 94.12 132 GLU A O 1
ATOM 1038 N N . ILE A 1 133 ? 2.910 6.230 -10.846 1.00 94.25 133 ILE A N 1
ATOM 1039 C CA . ILE A 1 133 ? 2.531 6.171 -9.428 1.00 94.25 133 ILE A CA 1
ATOM 1040 C C . ILE A 1 133 ? 1.047 6.468 -9.242 1.00 94.25 133 ILE A C 1
ATOM 1042 O O . ILE A 1 133 ? 0.378 5.760 -8.491 1.00 94.25 133 ILE A O 1
ATOM 1046 N N . ARG A 1 134 ? 0.500 7.458 -9.959 1.00 94.00 134 ARG A N 1
ATOM 1047 C CA . ARG A 1 134 ? -0.947 7.735 -9.971 1.00 94.00 134 ARG A CA 1
ATOM 1048 C C . ARG A 1 134 ? -1.744 6.507 -10.392 1.00 94.00 134 ARG A C 1
ATOM 1050 O O . ARG A 1 134 ? -2.765 6.195 -9.781 1.00 94.00 134 ARG A O 1
ATOM 1057 N N . MET A 1 135 ? -1.277 5.803 -11.421 1.00 95.06 135 MET A N 1
ATOM 1058 C CA . MET A 1 135 ? -1.915 4.576 -11.890 1.00 95.06 135 MET A CA 1
ATOM 1059 C C . MET A 1 135 ? -1.847 3.468 -10.833 1.00 95.06 135 MET A C 1
ATOM 1061 O O . MET A 1 135 ? -2.855 2.811 -10.579 1.00 95.06 135 MET A O 1
ATOM 1065 N N . LEU A 1 136 ? -0.696 3.290 -10.177 1.00 96.06 136 LEU A N 1
ATOM 1066 C CA . LEU A 1 136 ? -0.544 2.312 -9.099 1.00 96.06 136 LEU A CA 1
ATOM 1067 C C . LEU A 1 136 ? -1.429 2.633 -7.897 1.00 96.06 136 LEU A C 1
ATOM 1069 O O . LEU A 1 136 ? -2.112 1.740 -7.411 1.00 96.06 136 LEU A O 1
ATOM 1073 N N . LEU A 1 137 ? -1.477 3.888 -7.447 1.00 95.69 137 LEU A N 1
ATOM 1074 C CA . LEU A 1 137 ? -2.364 4.316 -6.363 1.00 95.69 137 LEU A CA 1
ATOM 1075 C C . LEU A 1 137 ? -3.832 4.064 -6.711 1.00 95.69 137 LEU A C 1
ATOM 1077 O O . LEU A 1 137 ? -4.579 3.581 -5.865 1.00 95.69 137 LEU A O 1
ATOM 1081 N N . ARG A 1 138 ? -4.237 4.312 -7.963 1.00 96.00 138 ARG A N 1
ATOM 1082 C CA . ARG A 1 138 ? -5.592 3.991 -8.426 1.00 96.00 138 ARG A CA 1
ATOM 1083 C C . ARG A 1 138 ? -5.889 2.495 -8.311 1.00 96.00 138 ARG A C 1
ATOM 1085 O O . ARG A 1 138 ? -6.896 2.134 -7.715 1.00 96.00 138 ARG A O 1
ATOM 1092 N N . ILE A 1 139 ? -5.001 1.644 -8.829 1.00 95.31 139 ILE A N 1
ATOM 1093 C CA . ILE A 1 139 ? -5.142 0.181 -8.751 1.00 95.31 139 ILE A CA 1
ATOM 1094 C C . ILE A 1 139 ? -5.184 -0.276 -7.289 1.00 95.31 139 ILE A C 1
ATOM 1096 O O . ILE A 1 139 ? -6.011 -1.103 -6.923 1.00 95.31 139 ILE A O 1
ATOM 1100 N N . LEU A 1 140 ? -4.311 0.267 -6.439 1.00 95.56 140 LEU A N 1
ATOM 1101 C CA . LEU A 1 140 ? -4.282 -0.062 -5.018 1.00 95.56 140 LEU A CA 1
ATOM 1102 C C . LEU A 1 140 ? -5.593 0.328 -4.339 1.00 95.56 140 LEU A C 1
ATOM 1104 O O . LEU A 1 140 ? -6.145 -0.495 -3.625 1.00 95.56 140 LEU A O 1
ATOM 1108 N N . PHE A 1 141 ? -6.123 1.528 -4.573 1.00 95.69 141 PHE A N 1
ATOM 1109 C CA . PHE A 1 141 ? -7.395 1.943 -3.979 1.00 95.69 141 PHE A CA 1
ATOM 1110 C C . PHE A 1 141 ? -8.575 1.092 -4.453 1.00 95.69 141 PHE A C 1
ATOM 1112 O O . PHE A 1 141 ? -9.403 0.735 -3.622 1.00 95.69 141 PHE A O 1
ATOM 1119 N N . GLU A 1 142 ? -8.618 0.706 -5.731 1.00 93.94 142 GLU A N 1
ATOM 1120 C CA . GLU A 1 142 ? -9.623 -0.236 -6.250 1.00 93.94 142 GLU A CA 1
ATOM 1121 C C . GLU A 1 142 ? -9.539 -1.593 -5.524 1.00 93.94 142 GLU A C 1
ATOM 1123 O O . GLU A 1 142 ? -10.538 -2.092 -5.013 1.00 93.94 142 GLU A O 1
ATOM 1128 N N . LEU A 1 143 ? -8.335 -2.161 -5.389 1.00 93.06 143 LEU A N 1
ATOM 1129 C CA . LEU A 1 143 ? -8.142 -3.433 -4.683 1.00 93.06 143 LEU A CA 1
ATOM 1130 C C . LEU A 1 143 ? -8.456 -3.324 -3.185 1.00 93.06 143 LEU A C 1
ATOM 1132 O O . LEU A 1 143 ? -9.042 -4.236 -2.606 1.00 93.06 143 LEU A O 1
ATOM 1136 N N . LEU A 1 144 ? -8.061 -2.225 -2.541 1.00 94.38 144 LEU A N 1
ATOM 1137 C CA . LEU A 1 144 ? -8.330 -1.994 -1.125 1.00 94.38 144 LEU A CA 1
ATOM 1138 C C . LEU A 1 144 ? -9.831 -1.865 -0.862 1.00 94.38 144 LEU A C 1
ATOM 1140 O O . LEU A 1 144 ? -10.300 -2.457 0.105 1.00 94.38 144 LEU A O 1
ATOM 1144 N N . ASP A 1 145 ? -10.575 -1.154 -1.712 1.00 94.31 145 ASP A N 1
ATOM 1145 C CA . ASP A 1 145 ? -12.035 -1.071 -1.613 1.00 94.31 145 ASP A CA 1
ATOM 1146 C C . ASP A 1 145 ? -12.665 -2.471 -1.679 1.00 94.31 145 ASP A C 1
ATOM 1148 O O . ASP A 1 145 ? -13.346 -2.890 -0.739 1.00 94.31 145 ASP A O 1
ATOM 1152 N N . ASP A 1 146 ? -12.317 -3.255 -2.705 1.00 90.75 146 ASP A N 1
ATOM 1153 C CA . ASP A 1 146 ? -12.798 -4.632 -2.870 1.00 90.75 146 ASP A CA 1
ATOM 1154 C C . ASP A 1 146 ? -12.475 -5.513 -1.649 1.00 90.75 146 ASP A C 1
ATOM 1156 O O . ASP A 1 146 ? -13.322 -6.255 -1.145 1.00 90.75 146 ASP A O 1
ATOM 1160 N N . GLY A 1 147 ? -11.242 -5.441 -1.137 1.00 89.38 147 GLY A N 1
ATOM 1161 C CA . GLY A 1 147 ? -10.806 -6.284 -0.021 1.00 89.38 147 GLY A CA 1
ATOM 1162 C C . GLY A 1 147 ? -11.309 -5.848 1.350 1.00 89.38 147 GLY A C 1
ATOM 1163 O O . GLY A 1 147 ? -11.304 -6.665 2.276 1.00 89.38 147 GLY A O 1
ATOM 1164 N N . LEU A 1 148 ? -11.726 -4.590 1.493 1.00 92.12 148 LEU A N 1
ATOM 1165 C CA . LEU A 1 148 ? -12.405 -4.088 2.685 1.00 92.12 148 LEU A CA 1
ATOM 1166 C C . LEU A 1 148 ? -13.884 -4.484 2.682 1.00 92.12 148 LEU A C 1
ATOM 1168 O O . LEU A 1 148 ? -14.395 -4.883 3.729 1.00 92.12 148 LEU A O 1
ATOM 1172 N N . GLN A 1 149 ? -14.545 -4.443 1.521 1.00 89.75 149 GLN A N 1
ATOM 1173 C CA . GLN A 1 149 ? -15.933 -4.888 1.374 1.00 89.75 149 GLN A CA 1
ATOM 1174 C C . GLN A 1 149 ? -16.074 -6.407 1.562 1.00 89.75 149 GLN A C 1
ATOM 1176 O O . GLN A 1 149 ? -16.958 -6.853 2.293 1.00 89.75 149 GLN A O 1
ATOM 1181 N N . ASP A 1 150 ? -15.175 -7.203 0.973 1.00 86.94 150 ASP A N 1
ATOM 1182 C CA . ASP A 1 150 ? -15.121 -8.664 1.139 1.00 86.94 150 ASP A CA 1
ATOM 1183 C C . ASP A 1 150 ? -13.992 -9.075 2.102 1.00 86.94 150 ASP A C 1
ATOM 1185 O O . ASP A 1 150 ? -13.066 -9.833 1.776 1.00 86.94 150 ASP A O 1
ATOM 1189 N N . TYR A 1 151 ? -14.017 -8.514 3.317 1.00 87.25 151 TYR A N 1
ATOM 1190 C CA . TYR A 1 151 ? -12.981 -8.786 4.310 1.00 87.25 151 TYR A CA 1
ATOM 1191 C C . TYR A 1 151 ? -13.058 -10.229 4.840 1.00 87.25 151 TYR A C 1
ATOM 1193 O O . TYR A 1 151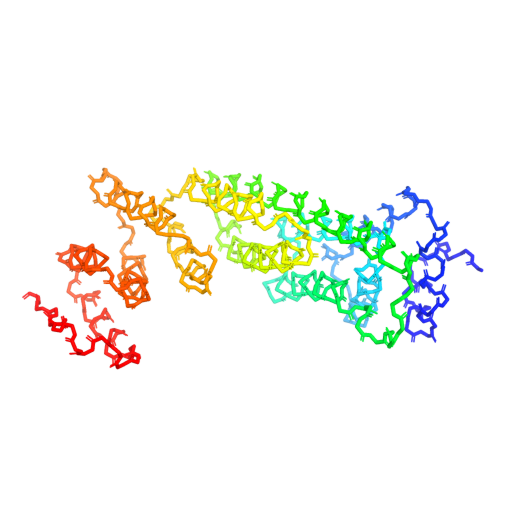 ? -13.764 -10.544 5.803 1.00 87.25 151 TYR A O 1
ATOM 1201 N N . GLY A 1 152 ? -12.274 -11.111 4.214 1.00 84.69 152 GLY A N 1
ATOM 1202 C CA . GLY A 1 152 ? -12.139 -12.524 4.566 1.00 84.69 152 GLY A CA 1
ATOM 1203 C C . GLY A 1 152 ? -10.724 -12.936 5.002 1.00 84.69 152 GLY A C 1
ATOM 1204 O O . GLY A 1 152 ? -9.828 -12.103 5.148 1.00 84.69 152 GLY A O 1
ATOM 1205 N N . PRO A 1 153 ? -10.469 -14.248 5.184 1.00 82.31 153 PRO A N 1
ATOM 1206 C CA . PRO A 1 153 ? -9.155 -14.773 5.575 1.00 82.31 153 PRO A CA 1
ATOM 1207 C C . PRO A 1 153 ? -8.022 -14.394 4.612 1.00 82.31 153 PRO A C 1
ATOM 1209 O O . PRO A 1 153 ? -6.892 -14.165 5.042 1.00 82.31 153 PRO A O 1
ATOM 1212 N N . ARG A 1 154 ? -8.328 -14.310 3.311 1.00 81.88 154 ARG A N 1
ATOM 1213 C CA . ARG A 1 154 ? -7.384 -13.881 2.272 1.00 81.88 154 ARG A CA 1
ATOM 1214 C C . ARG A 1 154 ? -7.028 -12.405 2.440 1.00 81.88 154 ARG A C 1
ATOM 1216 O O . ARG A 1 154 ? -5.851 -12.087 2.586 1.00 81.88 154 ARG A O 1
ATOM 1223 N N . SER A 1 155 ? -8.037 -11.536 2.489 1.00 83.75 155 SER A N 1
ATOM 1224 C CA . SER A 1 155 ? -7.872 -10.091 2.672 1.00 83.75 155 SER A CA 1
ATOM 1225 C C . SER A 1 155 ? -7.146 -9.790 3.981 1.00 83.75 155 SER A C 1
ATOM 1227 O O . SER A 1 155 ? -6.197 -9.023 3.987 1.00 83.75 155 SER A O 1
ATOM 1229 N N . ARG A 1 156 ? -7.469 -10.490 5.078 1.00 84.69 156 ARG A N 1
ATOM 1230 C CA . ARG A 1 156 ? -6.759 -10.358 6.362 1.00 84.69 156 ARG A CA 1
ATOM 1231 C C . ARG A 1 156 ? -5.254 -10.577 6.245 1.00 84.69 156 ARG A C 1
ATOM 1233 O O . ARG A 1 156 ? -4.506 -9.894 6.937 1.00 84.69 156 ARG A O 1
ATOM 1240 N N . ARG A 1 157 ? -4.822 -11.531 5.415 1.00 83.75 157 ARG A N 1
ATOM 1241 C CA . ARG A 1 157 ? -3.397 -11.785 5.209 1.00 83.75 157 ARG A CA 1
ATOM 1242 C C . ARG A 1 157 ? -2.761 -10.706 4.354 1.00 83.75 157 ARG A C 1
ATOM 1244 O O . ARG A 1 157 ? -1.684 -10.313 4.743 1.00 83.75 157 ARG A O 1
ATOM 1251 N N . VAL A 1 158 ? -3.376 -10.322 3.231 1.00 85.00 158 VAL A N 1
ATOM 1252 C CA . VAL A 1 158 ? -2.743 -9.539 2.146 1.00 85.00 158 VAL A CA 1
ATOM 1253 C C . VAL A 1 158 ? -2.910 -8.019 2.300 1.00 85.00 158 VAL A C 1
ATOM 1255 O O . VAL A 1 158 ? -2.093 -7.232 1.820 1.00 85.00 158 VAL A O 1
ATOM 1258 N N . LEU A 1 159 ? -3.983 -7.594 2.970 1.00 89.38 159 LEU A N 1
ATOM 1259 C CA . LEU A 1 159 ? -4.334 -6.188 3.147 1.00 89.38 159 LEU A CA 1
ATOM 1260 C C . LEU A 1 159 ? -3.200 -5.379 3.801 1.00 89.38 159 LEU A C 1
ATOM 1262 O O . LEU A 1 159 ? -2.875 -4.326 3.257 1.00 89.38 159 LEU A O 1
ATOM 1266 N N . PRO A 1 160 ? -2.541 -5.839 4.888 1.00 89.06 160 PRO A N 1
ATOM 1267 C CA . PRO A 1 160 ? -1.468 -5.065 5.511 1.00 89.06 160 PRO A CA 1
ATOM 1268 C C . PRO A 1 160 ? -0.265 -4.843 4.586 1.00 89.06 160 PRO A C 1
ATOM 1270 O O . PRO A 1 160 ? 0.290 -3.749 4.566 1.00 89.06 160 PRO A O 1
ATOM 1273 N N . GLN A 1 161 ? 0.131 -5.843 3.786 1.00 88.50 161 GLN A N 1
ATOM 1274 C CA . GLN A 1 161 ? 1.301 -5.708 2.911 1.00 88.50 161 GLN A CA 1
ATOM 1275 C C . GLN A 1 161 ? 1.000 -4.764 1.745 1.00 88.50 161 GLN A C 1
ATOM 1277 O O . GLN A 1 161 ? 1.829 -3.924 1.410 1.00 88.50 161 GLN A O 1
ATOM 1282 N N . VAL A 1 162 ? -0.196 -4.863 1.156 1.00 91.06 162 VAL A N 1
ATOM 1283 C CA . VAL A 1 162 ? -0.621 -3.969 0.067 1.00 91.06 162 VAL A CA 1
ATOM 1284 C C . VAL A 1 162 ? -0.805 -2.536 0.569 1.00 91.06 162 VAL A C 1
ATOM 1286 O O . VAL A 1 162 ? -0.372 -1.602 -0.104 1.00 91.06 162 VAL A O 1
ATOM 1289 N N . LEU A 1 163 ? -1.359 -2.350 1.773 1.00 92.69 163 LEU A N 1
ATOM 1290 C CA . LEU A 1 163 ? -1.435 -1.036 2.418 1.00 92.69 163 LEU A CA 1
ATOM 1291 C C . LEU A 1 163 ? -0.052 -0.420 2.637 1.00 92.69 163 LEU A C 1
ATOM 1293 O O . LEU A 1 163 ? 0.104 0.779 2.422 1.00 92.69 163 LEU A O 1
ATOM 1297 N N . GLY A 1 164 ? 0.955 -1.225 2.985 1.00 90.88 164 GLY A N 1
ATOM 1298 C CA . GLY A 1 164 ? 2.331 -0.762 3.188 1.00 90.88 164 GLY A CA 1
ATOM 1299 C C . GLY A 1 164 ? 2.969 -0.078 1.970 1.00 90.88 164 GLY A C 1
ATOM 1300 O O . GLY A 1 164 ? 3.888 0.719 2.139 1.00 90.88 164 GLY A O 1
ATOM 1301 N N . LEU A 1 165 ? 2.469 -0.315 0.750 1.00 92.81 165 LEU A N 1
ATOM 1302 C CA . LEU A 1 165 ? 2.933 0.403 -0.444 1.00 92.81 165 LEU A CA 1
ATOM 1303 C C . LEU A 1 165 ? 2.439 1.850 -0.515 1.00 92.81 165 LEU A C 1
ATOM 1305 O O . LEU A 1 165 ? 3.110 2.696 -1.107 1.00 92.81 165 LEU A O 1
ATOM 1309 N N . VAL A 1 166 ? 1.263 2.143 0.045 1.00 94.25 166 VAL A N 1
ATOM 1310 C CA . VAL A 1 166 ? 0.589 3.435 -0.144 1.00 94.25 166 VAL A CA 1
ATOM 1311 C C . VAL A 1 166 ? 1.447 4.607 0.359 1.00 94.25 166 VAL A C 1
ATOM 1313 O O . VAL A 1 166 ? 1.660 5.536 -0.420 1.00 94.25 166 VAL A O 1
ATOM 1316 N N . PRO A 1 167 ? 2.020 4.584 1.580 1.00 92.00 167 PRO A N 1
ATOM 1317 C CA . PRO A 1 167 ? 2.870 5.669 2.068 1.00 92.00 167 PRO A CA 1
ATOM 1318 C C . PRO A 1 167 ? 4.122 5.888 1.232 1.00 92.00 167 PRO A C 1
ATOM 1320 O O . PRO A 1 167 ? 4.530 7.026 1.028 1.00 92.00 167 PRO A O 1
ATOM 1323 N N . ILE A 1 168 ? 4.723 4.804 0.736 1.00 91.75 168 ILE A N 1
ATOM 1324 C CA . ILE A 1 168 ? 5.940 4.864 -0.074 1.00 91.75 168 ILE A CA 1
ATOM 1325 C C . ILE A 1 168 ? 5.630 5.576 -1.388 1.00 91.75 168 ILE A C 1
ATOM 1327 O O . ILE A 1 168 ? 6.312 6.528 -1.754 1.00 91.75 168 ILE A O 1
ATOM 1331 N N . LEU A 1 169 ? 4.562 5.159 -2.070 1.00 93.25 169 LEU A N 1
ATOM 1332 C CA . LEU A 1 169 ? 4.132 5.764 -3.328 1.00 93.25 169 LEU A CA 1
ATOM 1333 C C . LEU A 1 169 ? 3.715 7.230 -3.152 1.00 93.25 169 LEU A C 1
ATOM 1335 O O . LEU A 1 169 ? 4.075 8.066 -3.978 1.00 93.25 169 LEU A O 1
ATOM 1339 N N . LEU A 1 170 ? 3.008 7.560 -2.067 1.00 91.88 170 LEU A N 1
ATOM 1340 C CA . LEU A 1 170 ? 2.663 8.947 -1.741 1.00 91.88 170 LEU A CA 1
ATOM 1341 C C . LEU A 1 170 ? 3.900 9.792 -1.419 1.00 91.88 170 LEU A C 1
ATOM 1343 O O . LEU A 1 170 ? 3.962 10.942 -1.844 1.00 91.88 170 LEU A O 1
ATOM 1347 N N . GLY A 1 171 ? 4.887 9.232 -0.716 1.00 89.88 171 GLY A N 1
ATOM 1348 C CA . GLY A 1 171 ? 6.162 9.890 -0.432 1.00 89.88 171 GLY A CA 1
ATOM 1349 C C . GLY A 1 171 ? 6.944 10.193 -1.707 1.00 89.88 171 GLY A C 1
ATOM 1350 O O . GLY A 1 171 ? 7.317 11.337 -1.937 1.00 89.88 171 GLY A O 1
ATOM 1351 N N . VAL A 1 172 ? 7.085 9.206 -2.598 1.00 89.25 172 VAL A N 1
ATOM 1352 C CA . VAL A 1 172 ? 7.720 9.390 -3.914 1.00 89.25 172 VAL A CA 1
ATOM 1353 C C . VAL A 1 172 ? 6.988 10.462 -4.729 1.00 89.25 172 VAL A C 1
ATOM 1355 O O . VAL A 1 172 ? 7.622 11.330 -5.325 1.00 89.25 172 VAL A O 1
ATOM 1358 N N . LEU A 1 173 ? 5.651 10.453 -4.732 1.00 88.69 173 LEU A N 1
ATOM 1359 C CA . LEU A 1 173 ? 4.858 11.475 -5.417 1.00 88.69 173 LEU A CA 1
ATOM 1360 C C . LEU A 1 173 ? 5.087 12.876 -4.822 1.00 88.69 173 LEU A C 1
ATOM 1362 O O . LEU A 1 173 ? 5.214 13.845 -5.572 1.00 88.69 173 LEU A O 1
ATOM 1366 N N . ALA A 1 174 ? 5.176 12.980 -3.493 1.00 86.88 174 ALA A N 1
ATOM 1367 C CA . ALA A 1 174 ? 5.481 14.223 -2.788 1.00 86.88 174 ALA A CA 1
ATOM 1368 C C . ALA A 1 174 ? 6.893 14.737 -3.107 1.00 86.88 174 ALA A C 1
ATOM 1370 O O . ALA A 1 174 ? 7.078 15.932 -3.335 1.00 86.88 174 ALA A O 1
ATOM 1371 N N . ASP A 1 175 ? 7.878 13.848 -3.185 1.00 85.31 175 ASP A N 1
ATOM 1372 C CA . ASP A 1 175 ? 9.253 14.217 -3.508 1.00 85.31 175 ASP A CA 1
ATOM 1373 C C . ASP A 1 175 ? 9.362 14.695 -4.963 1.00 85.31 175 ASP A C 1
ATOM 1375 O O . ASP A 1 175 ? 9.915 15.767 -5.223 1.00 85.31 175 ASP A O 1
ATOM 1379 N N . LEU A 1 176 ? 8.742 13.987 -5.917 1.00 82.38 176 LEU A N 1
ATOM 1380 C CA . LEU A 1 176 ? 8.685 14.405 -7.327 1.00 82.38 176 LEU A CA 1
ATOM 1381 C C . LEU A 1 176 ? 8.042 15.785 -7.481 1.00 82.38 176 LEU A C 1
ATOM 1383 O O . LEU A 1 176 ? 8.482 16.614 -8.280 1.00 82.38 176 LEU A O 1
ATOM 1387 N N . ALA A 1 177 ? 7.035 16.064 -6.671 1.00 75.62 177 ALA A N 1
ATOM 1388 C CA . ALA A 1 177 ? 6.369 17.345 -6.628 1.00 75.62 177 ALA A CA 1
ATOM 1389 C C . ALA A 1 177 ? 7.244 18.509 -6.151 1.00 75.62 177 ALA A C 1
ATOM 1391 O O . ALA A 1 177 ? 7.077 19.619 -6.651 1.00 75.62 177 ALA A O 1
ATOM 1392 N N . THR A 1 178 ? 8.188 18.281 -5.232 1.00 70.62 178 THR A N 1
ATOM 1393 C CA . THR A 1 178 ? 9.136 19.331 -4.809 1.00 70.62 178 THR A CA 1
ATOM 1394 C C . THR A 1 178 ? 10.106 19.726 -5.921 1.00 70.62 178 THR A C 1
ATOM 1396 O O . THR A 1 178 ? 10.551 20.872 -5.978 1.00 70.62 178 THR A O 1
ATOM 1399 N N . THR A 1 179 ? 10.403 18.798 -6.834 1.00 67.44 179 THR A N 1
ATOM 1400 C CA . THR A 1 179 ? 11.263 19.057 -7.999 1.00 67.44 179 THR A CA 1
ATOM 1401 C C . THR A 1 179 ? 10.524 19.780 -9.128 1.00 67.44 179 THR A C 1
ATOM 1403 O O . THR A 1 179 ? 11.137 20.463 -9.952 1.00 67.44 179 THR A O 1
ATOM 1406 N N . ALA A 1 180 ? 9.194 19.671 -9.163 1.00 62.44 180 ALA A N 1
ATOM 1407 C CA . ALA A 1 180 ? 8.341 20.375 -10.104 1.00 62.44 180 ALA A CA 1
ATOM 1408 C C . ALA A 1 180 ? 7.962 21.765 -9.562 1.00 62.44 180 ALA A C 1
ATOM 1410 O O . ALA A 1 180 ? 7.695 21.955 -8.383 1.00 62.44 180 ALA A O 1
ATOM 1411 N N . SER A 1 181 ? 7.857 22.763 -10.442 1.00 59.50 181 SER A N 1
ATOM 1412 C CA . SER A 1 181 ? 7.489 24.143 -10.070 1.00 59.50 181 SER A CA 1
ATOM 1413 C C . SER A 1 181 ? 6.065 24.301 -9.482 1.00 59.50 181 SER A C 1
ATOM 1415 O O . SER A 1 181 ? 5.675 25.421 -9.157 1.00 59.50 181 SER A O 1
ATOM 1417 N N . ASP A 1 182 ? 5.296 23.215 -9.336 1.00 63.69 182 ASP A N 1
ATOM 1418 C CA . ASP A 1 182 ? 3.874 23.194 -8.963 1.00 63.69 182 ASP A CA 1
ATOM 1419 C C . ASP A 1 182 ? 3.643 22.560 -7.573 1.00 63.69 182 ASP A C 1
ATOM 1421 O O . ASP A 1 182 ? 2.862 21.618 -7.403 1.00 63.69 182 ASP A O 1
ATOM 1425 N N . ALA A 1 183 ? 4.299 23.100 -6.542 1.00 67.38 183 ALA A N 1
ATOM 1426 C CA . ALA A 1 183 ? 4.175 22.615 -5.161 1.00 67.38 183 ALA A CA 1
ATOM 1427 C C . ALA A 1 183 ? 2.724 22.645 -4.629 1.00 67.38 183 ALA A C 1
ATOM 1429 O O . ALA A 1 183 ? 2.309 21.750 -3.898 1.00 67.38 183 ALA A O 1
ATOM 1430 N N . VAL A 1 184 ? 1.927 23.645 -5.031 1.00 71.38 184 VAL A N 1
ATOM 1431 C CA . VAL A 1 184 ? 0.524 23.804 -4.591 1.00 71.38 184 VAL A CA 1
ATOM 1432 C C . VAL A 1 184 ? -0.393 22.735 -5.184 1.00 71.38 184 VAL A C 1
ATOM 1434 O O . VAL A 1 184 ? -1.246 22.190 -4.492 1.00 71.38 184 VAL A O 1
ATOM 1437 N N . LYS A 1 185 ? -0.227 22.416 -6.472 1.00 77.19 185 LYS A N 1
ATOM 1438 C CA . LYS A 1 185 ? -1.019 21.363 -7.125 1.00 77.19 185 LYS A CA 1
ATOM 1439 C C . LYS A 1 185 ? -0.721 20.000 -6.508 1.00 77.19 185 LYS A C 1
ATOM 1441 O O . LYS A 1 185 ? -1.598 19.155 -6.389 1.00 77.19 185 LYS A O 1
ATOM 1446 N N . SER A 1 186 ? 0.523 19.815 -6.100 1.00 75.94 186 SER A N 1
ATOM 1447 C CA . SER A 1 186 ? 1.000 18.549 -5.581 1.00 75.94 186 SER A CA 1
ATOM 1448 C C . SER A 1 186 ? 0.599 18.293 -4.133 1.00 75.94 186 SER A C 1
ATOM 1450 O O . SER A 1 186 ? 0.267 17.166 -3.780 1.00 75.94 186 SER A O 1
ATOM 1452 N N . SER A 1 187 ? 0.576 19.333 -3.294 1.00 79.69 187 SER A N 1
ATOM 1453 C CA . SER A 1 187 ? 0.023 19.212 -1.943 1.00 79.69 187 SER A CA 1
ATOM 1454 C C . SER A 1 187 ? -1.477 18.919 -1.976 1.00 79.69 187 SER A C 1
ATOM 1456 O O . SER A 1 187 ? -1.955 18.120 -1.175 1.00 79.69 187 SER A O 1
ATOM 1458 N N . LEU A 1 188 ? -2.201 19.508 -2.935 1.00 85.25 188 LEU A N 1
ATOM 1459 C CA . LEU A 1 188 ? -3.603 19.183 -3.192 1.00 85.25 188 LEU A CA 1
ATOM 1460 C C . LEU A 1 188 ? -3.762 17.720 -3.628 1.00 85.25 188 LEU A C 1
ATOM 1462 O O . LEU A 1 188 ? -4.573 17.003 -3.059 1.00 85.25 188 LEU A O 1
ATOM 1466 N N . GLU A 1 189 ? -2.954 17.254 -4.581 1.00 87.94 189 GLU A N 1
ATOM 1467 C CA . GLU A 1 189 ? -2.994 15.867 -5.056 1.00 87.94 189 GLU A CA 1
ATOM 1468 C C . GLU A 1 189 ? -2.703 14.857 -3.933 1.00 87.94 189 GLU A C 1
ATOM 1470 O O . GLU A 1 189 ? -3.378 13.833 -3.813 1.00 87.94 189 GLU A O 1
ATOM 1475 N N . LEU A 1 190 ? -1.721 15.140 -3.078 1.00 87.94 190 LEU A N 1
ATOM 1476 C CA . LEU A 1 190 ? -1.422 14.296 -1.926 1.00 87.94 190 LEU A CA 1
ATOM 1477 C C . LEU A 1 190 ? -2.592 14.271 -0.932 1.00 87.94 190 LEU A C 1
ATOM 1479 O O . LEU A 1 190 ? -2.971 13.200 -0.454 1.00 87.94 190 LEU A O 1
ATOM 1483 N N . HIS A 1 191 ? -3.199 15.432 -0.675 1.00 88.69 191 HIS A N 1
ATOM 1484 C CA . HIS A 1 191 ? -4.383 15.542 0.169 1.00 88.69 191 HIS A CA 1
ATOM 1485 C C . HIS A 1 191 ? -5.546 14.706 -0.381 1.00 88.69 191 HIS A C 1
ATOM 1487 O O . HIS A 1 191 ? -6.080 13.878 0.351 1.00 88.69 191 HIS A O 1
ATOM 1493 N N . GLU A 1 192 ? -5.870 14.837 -1.670 1.00 91.50 192 GLU A N 1
ATOM 1494 C CA . GLU A 1 192 ? -6.950 14.093 -2.332 1.00 91.50 192 GLU A CA 1
ATOM 1495 C C . GLU A 1 192 ? -6.745 12.571 -2.275 1.00 91.50 192 GLU A C 1
ATOM 1497 O O . GLU A 1 192 ? -7.700 11.814 -2.099 1.00 91.50 192 GLU A O 1
ATOM 1502 N N . ASN A 1 193 ? -5.508 12.087 -2.424 1.00 93.50 193 ASN A N 1
ATOM 1503 C CA . ASN A 1 193 ? -5.231 10.653 -2.321 1.00 93.50 193 ASN A CA 1
ATOM 1504 C C . ASN A 1 193 ? -5.388 10.132 -0.885 1.00 93.50 193 ASN A C 1
ATOM 1506 O O . ASN A 1 193 ? -5.909 9.034 -0.689 1.00 93.50 193 ASN A O 1
ATOM 1510 N N . LEU A 1 194 ? -4.990 10.916 0.121 1.00 93.44 194 LEU A N 1
ATOM 1511 C CA . LEU A 1 194 ? -5.226 10.569 1.523 1.00 93.44 194 LEU A CA 1
ATOM 1512 C C . LEU A 1 194 ? -6.718 10.598 1.868 1.00 93.44 194 LEU A C 1
ATOM 1514 O O . LEU A 1 194 ? -7.193 9.700 2.555 1.00 93.44 194 LEU A O 1
ATOM 1518 N N . GLU A 1 195 ? -7.474 11.570 1.356 1.00 93.19 195 GLU A N 1
ATOM 1519 C CA . GLU A 1 195 ? -8.932 11.601 1.515 1.00 93.19 195 GLU A CA 1
ATOM 1520 C C . GLU A 1 195 ? -9.590 10.356 0.912 1.00 93.19 195 GLU A C 1
ATOM 1522 O O . GLU A 1 195 ? -10.427 9.737 1.566 1.00 93.19 195 GLU A O 1
ATOM 1527 N N . LYS A 1 196 ? -9.168 9.924 -0.286 1.00 94.31 196 LYS A N 1
ATOM 1528 C CA . LYS A 1 196 ? -9.646 8.670 -0.895 1.00 94.31 196 LYS A CA 1
ATOM 1529 C C . LYS A 1 196 ? -9.359 7.458 -0.015 1.00 94.31 196 LYS A C 1
ATOM 1531 O O . LYS A 1 196 ? -10.251 6.639 0.173 1.00 94.31 196 LYS A O 1
ATOM 1536 N N . LEU A 1 197 ? -8.151 7.359 0.545 1.00 95.38 197 LEU A N 1
ATOM 1537 C CA . LEU A 1 197 ? -7.779 6.271 1.453 1.00 95.38 197 LEU A CA 1
ATOM 1538 C C . LEU A 1 197 ? -8.653 6.264 2.718 1.00 95.38 197 LEU A C 1
ATOM 1540 O O . LEU A 1 197 ? -9.104 5.205 3.149 1.00 95.38 197 LEU A O 1
ATOM 1544 N N . ILE A 1 198 ? -8.902 7.434 3.312 1.00 94.44 198 ILE A N 1
ATOM 1545 C CA . ILE A 1 198 ? -9.728 7.580 4.521 1.00 94.44 198 ILE A CA 1
ATOM 1546 C C . ILE A 1 198 ? -11.201 7.272 4.220 1.00 94.44 198 ILE A C 1
ATOM 1548 O O . ILE A 1 198 ? -11.886 6.694 5.059 1.00 94.44 198 ILE A O 1
ATOM 1552 N N . ALA A 1 199 ? -11.676 7.619 3.022 1.00 93.94 199 ALA A N 1
ATOM 1553 C CA . ALA A 1 199 ? -13.055 7.415 2.586 1.00 93.94 199 ALA A CA 1
ATOM 1554 C C . ALA A 1 199 ? -13.402 5.961 2.213 1.00 93.94 199 ALA A C 1
ATOM 1556 O O . ALA A 1 199 ? -14.575 5.671 1.970 1.00 93.94 199 ALA A O 1
ATOM 1557 N N . LEU A 1 200 ? -12.422 5.052 2.163 1.00 95.25 200 LEU A N 1
ATOM 1558 C CA . LEU A 1 200 ? -12.669 3.621 1.961 1.00 95.25 200 LEU A CA 1
ATOM 1559 C C . LEU A 1 200 ? -13.575 3.037 3.071 1.00 95.25 200 LEU A C 1
ATOM 1561 O O . LEU A 1 200 ? -13.648 3.596 4.170 1.00 95.25 200 LEU A O 1
ATOM 1565 N N . PRO A 1 201 ? -14.266 1.904 2.830 1.00 92.94 201 PRO A N 1
ATOM 1566 C CA . PRO A 1 201 ? -15.232 1.333 3.771 1.00 92.94 201 PRO A CA 1
ATOM 1567 C C . PRO A 1 201 ? -14.543 0.597 4.934 1.00 92.94 201 PRO A C 1
ATOM 1569 O O . PRO A 1 201 ? -14.609 -0.627 5.069 1.00 92.94 201 PRO A O 1
ATOM 1572 N N . TRP A 1 202 ? -13.852 1.343 5.796 1.00 93.12 202 TRP A N 1
ATOM 1573 C CA . TRP A 1 202 ? -13.206 0.797 6.983 1.00 93.12 202 TRP A CA 1
ATOM 1574 C C . TRP A 1 202 ? -14.234 0.273 7.988 1.00 93.12 202 TRP A C 1
ATOM 1576 O O . TRP A 1 202 ? -15.292 0.855 8.215 1.00 93.12 202 TRP A O 1
ATOM 1586 N N . THR A 1 203 ? -13.897 -0.846 8.624 1.00 90.38 203 THR A N 1
ATOM 1587 C CA . THR A 1 203 ? -14.750 -1.520 9.611 1.00 90.38 203 THR A CA 1
ATOM 1588 C C . THR A 1 203 ? -14.026 -1.611 10.949 1.00 90.38 203 THR A C 1
ATOM 1590 O O . THR A 1 203 ? -12.795 -1.490 10.992 1.00 90.38 203 THR A O 1
ATOM 1593 N N . PRO A 1 204 ? -14.721 -1.916 12.062 1.00 88.12 204 PRO A N 1
ATOM 1594 C CA . PRO A 1 204 ? -14.074 -2.156 13.357 1.00 88.12 204 PRO A CA 1
ATOM 1595 C C . PRO A 1 204 ? -12.999 -3.258 13.322 1.00 88.12 204 PRO A C 1
ATOM 1597 O O . PRO A 1 204 ? -12.182 -3.384 14.237 1.00 88.12 204 PRO A O 1
ATOM 1600 N N . ARG A 1 205 ? -13.003 -4.087 12.267 1.00 88.31 205 ARG A N 1
ATOM 1601 C CA . ARG A 1 205 ? -12.005 -5.129 12.018 1.00 88.31 205 ARG A CA 1
ATOM 1602 C C . ARG A 1 205 ? -10.753 -4.637 11.310 1.00 88.31 205 ARG A C 1
ATOM 1604 O O . ARG A 1 205 ? -9.682 -5.175 11.565 1.00 88.31 205 ARG A O 1
ATOM 1611 N N . THR A 1 206 ? -10.890 -3.650 10.434 1.00 91.44 206 THR A N 1
ATOM 1612 C CA . THR A 1 206 ? -9.833 -3.230 9.507 1.00 91.44 206 THR A CA 1
ATOM 1613 C C . THR A 1 206 ? -9.249 -1.864 9.838 1.00 91.44 206 THR A C 1
ATOM 1615 O O . THR A 1 206 ? -8.104 -1.602 9.482 1.00 91.44 206 THR A O 1
ATOM 1618 N N . ILE A 1 207 ? -9.970 -1.033 10.598 1.00 92.50 207 ILE A N 1
ATOM 1619 C CA . ILE A 1 207 ? -9.499 0.284 11.037 1.00 92.50 207 ILE A CA 1
ATOM 1620 C C . ILE A 1 207 ? -8.148 0.271 11.778 1.00 92.50 207 ILE A C 1
ATOM 1622 O O . ILE A 1 207 ? -7.398 1.230 11.595 1.00 92.50 207 ILE A O 1
ATOM 1626 N N . PRO A 1 208 ? -7.742 -0.776 12.539 1.00 91.25 208 PRO A N 1
ATOM 1627 C CA . PRO A 1 208 ? -6.405 -0.789 13.131 1.00 91.25 208 PRO A CA 1
ATOM 1628 C C . PRO A 1 208 ? -5.287 -0.708 12.082 1.00 91.25 208 PRO A C 1
ATOM 1630 O O . PRO A 1 208 ? -4.278 -0.065 12.346 1.00 91.25 208 PRO A O 1
ATOM 1633 N N . PHE A 1 209 ? -5.472 -1.301 10.894 1.00 91.94 209 PHE A N 1
ATOM 1634 C CA . PHE A 1 209 ? -4.477 -1.244 9.818 1.00 91.94 209 PHE A CA 1
ATOM 1635 C C . PHE A 1 209 ? -4.330 0.170 9.257 1.00 91.94 209 PHE A C 1
ATOM 1637 O O . PHE A 1 209 ? -3.211 0.607 9.006 1.00 91.94 209 PHE A O 1
ATOM 1644 N N . LEU A 1 210 ? -5.440 0.905 9.105 1.00 94.31 210 LEU A N 1
ATOM 1645 C CA . LEU A 1 210 ? -5.391 2.308 8.695 1.00 94.31 210 LEU A CA 1
ATOM 1646 C C . LEU A 1 210 ? -4.649 3.151 9.736 1.00 94.31 210 LEU A C 1
ATOM 1648 O O . LEU A 1 210 ? -3.768 3.924 9.382 1.00 94.31 210 LEU A O 1
ATOM 1652 N N . LEU A 1 211 ? -4.992 3.013 11.020 1.00 92.94 211 LEU A N 1
ATOM 1653 C CA . LEU A 1 211 ? -4.377 3.823 12.076 1.00 92.94 211 LEU A CA 1
ATOM 1654 C C . LEU A 1 211 ? -2.870 3.562 12.198 1.00 92.94 211 LEU A C 1
ATOM 1656 O O . LEU A 1 211 ? -2.104 4.513 12.356 1.00 92.94 211 LEU A O 1
ATOM 1660 N N . ASP A 1 212 ? -2.454 2.300 12.081 1.00 90.69 212 ASP A N 1
ATOM 1661 C CA . ASP A 1 212 ? -1.042 1.910 12.088 1.00 90.69 212 ASP A CA 1
ATOM 1662 C C . ASP A 1 212 ? -0.286 2.548 10.911 1.00 90.69 212 ASP A C 1
ATOM 1664 O O . ASP A 1 212 ? 0.728 3.218 11.114 1.00 90.69 212 ASP A O 1
ATOM 1668 N N . LEU A 1 213 ? -0.857 2.464 9.703 1.00 91.50 213 LEU A N 1
ATOM 1669 C CA . LEU A 1 213 ? -0.309 3.067 8.486 1.00 91.50 213 LEU A CA 1
ATOM 1670 C C . LEU A 1 213 ? -0.170 4.594 8.593 1.00 91.50 213 LEU A C 1
ATOM 1672 O O . LEU A 1 213 ? 0.868 5.170 8.259 1.00 91.50 213 LEU A O 1
ATOM 1676 N N . LEU A 1 214 ? -1.225 5.271 9.052 1.00 90.38 214 LEU A N 1
ATOM 1677 C CA . LEU A 1 214 ? -1.259 6.732 9.135 1.00 90.38 214 LEU A CA 1
ATOM 1678 C C . LEU A 1 214 ? -0.314 7.269 10.209 1.00 90.38 214 LEU A C 1
ATOM 1680 O O . LEU A 1 214 ? 0.271 8.336 10.023 1.00 90.38 214 LEU A O 1
ATOM 1684 N N . LYS A 1 215 ? -0.130 6.536 11.314 1.00 86.88 215 LYS A N 1
ATOM 1685 C CA . LYS A 1 215 ? 0.877 6.866 12.330 1.00 86.88 215 LYS A CA 1
ATOM 1686 C C . LYS A 1 215 ? 2.277 6.884 11.716 1.00 86.88 215 LYS A C 1
ATOM 1688 O O . LYS A 1 215 ? 3.023 7.831 11.959 1.00 86.88 215 LYS A O 1
ATOM 1693 N N . GLU A 1 216 ? 2.636 5.865 10.940 1.00 84.88 216 GLU A N 1
ATOM 1694 C CA . GLU A 1 216 ? 3.948 5.798 10.278 1.00 84.88 216 GLU A CA 1
ATOM 1695 C C . GLU A 1 216 ? 4.110 6.883 9.204 1.00 84.88 216 GLU A C 1
ATOM 1697 O O . GLU A 1 216 ? 5.209 7.382 8.972 1.00 84.88 216 GLU A O 1
ATOM 1702 N N . SER A 1 217 ? 2.994 7.320 8.624 1.00 86.69 217 SER A N 1
ATOM 1703 C CA . SER A 1 217 ? 2.933 8.295 7.530 1.00 86.69 217 SER A CA 1
ATOM 1704 C C . SER A 1 217 ? 2.581 9.709 7.992 1.00 86.69 217 SER A C 1
ATOM 1706 O O . SER A 1 217 ? 2.105 10.528 7.204 1.00 86.69 217 SER A O 1
ATOM 1708 N N . ALA A 1 218 ? 2.779 10.023 9.275 1.00 87.56 218 ALA A N 1
ATOM 1709 C CA . ALA A 1 218 ? 2.245 11.249 9.859 1.00 87.56 218 ALA A CA 1
ATOM 1710 C C . ALA A 1 218 ? 2.804 12.545 9.249 1.00 87.56 218 ALA A C 1
ATOM 1712 O O . ALA A 1 218 ? 2.141 13.579 9.314 1.00 87.56 218 ALA A O 1
ATOM 1713 N N . SER A 1 219 ? 3.991 12.498 8.636 1.00 87.56 219 SER A N 1
ATOM 1714 C CA . SER A 1 219 ? 4.585 13.623 7.901 1.00 87.56 219 SER A CA 1
ATOM 1715 C C . SER A 1 219 ? 3.807 14.005 6.640 1.00 87.56 219 SER A C 1
ATOM 1717 O O . SER A 1 219 ? 3.875 15.157 6.220 1.00 87.56 219 SER A O 1
ATOM 1719 N N . LEU A 1 220 ? 3.064 13.063 6.051 1.00 85.69 220 LEU A N 1
ATOM 1720 C CA . LEU A 1 220 ? 2.246 13.280 4.856 1.00 85.69 220 LEU A CA 1
ATOM 1721 C C . LEU A 1 220 ? 0.849 13.819 5.210 1.00 85.69 220 LEU A C 1
ATOM 1723 O O . LEU A 1 220 ? 0.131 14.320 4.353 1.00 85.69 220 LEU A O 1
ATOM 1727 N N . MET A 1 221 ? 0.439 13.731 6.475 1.00 89.44 221 MET A N 1
ATOM 1728 C CA . MET A 1 221 ? -0.929 14.024 6.891 1.00 89.44 221 MET A CA 1
ATOM 1729 C C . MET A 1 221 ? -1.143 15.506 7.203 1.00 89.44 221 MET A C 1
ATOM 1731 O O . MET A 1 221 ? -0.469 16.092 8.053 1.00 89.44 221 MET A O 1
ATOM 1735 N N . SER A 1 222 ? -2.160 16.104 6.581 1.00 89.06 222 SER A N 1
ATOM 1736 C CA . SER A 1 222 ? -2.614 17.452 6.931 1.00 89.06 222 SER A CA 1
ATOM 1737 C C . SER A 1 222 ? -3.533 17.450 8.170 1.00 89.06 222 SER A C 1
ATOM 1739 O O . SER A 1 222 ? -4.130 16.421 8.505 1.00 89.06 222 SER A O 1
ATOM 1741 N N . PRO A 1 223 ? -3.723 18.601 8.848 1.00 89.25 223 PRO A N 1
ATOM 1742 C CA . PRO A 1 223 ? -4.675 18.710 9.955 1.00 89.25 223 PRO A CA 1
ATOM 1743 C C . PRO A 1 223 ? -6.116 18.330 9.578 1.00 89.25 223 PRO A C 1
ATOM 1745 O O . PRO A 1 223 ? -6.821 17.755 10.405 1.00 89.25 223 PRO A O 1
ATOM 1748 N N . SER A 1 224 ? -6.553 18.614 8.344 1.00 90.50 224 SER A N 1
ATOM 1749 C CA . SER A 1 224 ? -7.886 18.231 7.861 1.00 90.50 224 SER A CA 1
ATOM 1750 C C . SER A 1 224 ? -8.004 16.724 7.644 1.00 90.50 224 SER A C 1
ATOM 1752 O O . SER A 1 224 ? -9.019 16.150 8.029 1.00 90.50 224 SER A O 1
ATOM 1754 N N . ASN A 1 225 ? -6.962 16.057 7.129 1.00 92.56 225 ASN A N 1
ATOM 1755 C CA . ASN A 1 225 ? -6.963 14.593 7.032 1.00 92.56 225 ASN A CA 1
ATOM 1756 C C . ASN A 1 225 ? -7.078 13.948 8.419 1.00 92.56 225 ASN A C 1
ATOM 1758 O O . ASN A 1 225 ? -7.867 13.027 8.603 1.00 92.56 225 ASN A O 1
ATOM 1762 N N . TRP A 1 226 ? -6.345 14.453 9.418 1.00 93.38 226 TRP A N 1
ATOM 1763 C CA . TRP A 1 226 ? -6.459 13.942 10.788 1.00 93.38 226 TRP A CA 1
ATOM 1764 C C . TRP A 1 226 ? -7.859 14.108 11.369 1.00 93.38 226 TRP A C 1
ATOM 1766 O O . TRP A 1 226 ? -8.343 13.193 12.034 1.00 93.38 226 TRP A O 1
ATOM 1776 N N . LEU A 1 227 ? -8.506 15.246 11.109 1.00 92.31 227 LEU A N 1
ATOM 1777 C CA . LEU A 1 227 ? -9.877 15.485 11.546 1.00 92.31 227 LEU A CA 1
ATOM 1778 C C . LEU A 1 227 ? -10.847 14.474 10.917 1.00 92.31 227 LEU A C 1
ATOM 1780 O O . LEU A 1 227 ? -11.640 13.884 11.641 1.00 92.31 227 LEU A O 1
ATOM 1784 N N . GLN A 1 228 ? -10.729 14.197 9.616 1.00 92.50 228 GLN A N 1
ATOM 1785 C CA . GLN A 1 228 ? -11.574 13.206 8.937 1.00 92.50 228 GLN A CA 1
ATOM 1786 C C . GLN A 1 228 ? -11.413 11.798 9.525 1.00 92.50 228 GLN A C 1
ATOM 1788 O O . GLN A 1 228 ? -12.406 11.116 9.767 1.00 92.50 228 GLN A O 1
ATOM 1793 N N . VAL A 1 229 ? -10.179 11.360 9.808 1.00 93.88 229 VAL A N 1
ATOM 1794 C CA . VAL A 1 229 ? -9.936 10.049 10.448 1.00 93.88 229 VAL A CA 1
ATOM 1795 C C . VAL A 1 229 ? -10.566 10.008 11.838 1.00 93.88 229 VAL A C 1
ATOM 1797 O O . VAL A 1 229 ? -11.150 8.999 12.231 1.00 93.88 229 VAL A O 1
ATOM 1800 N N . GLN A 1 230 ? -10.446 11.104 12.586 1.00 92.69 230 GLN A N 1
ATOM 1801 C CA . GLN A 1 230 ? -11.002 11.232 13.926 1.00 92.69 230 GLN A CA 1
ATOM 1802 C C . GLN A 1 230 ? -12.536 11.128 13.903 1.00 92.69 230 GLN A C 1
ATOM 1804 O O . GLN A 1 230 ? -13.101 10.317 14.634 1.00 92.69 230 GLN A O 1
ATOM 1809 N N . GLU A 1 231 ? -13.196 11.879 13.016 1.00 91.94 231 GLU A N 1
ATOM 1810 C CA . GLU A 1 231 ? -14.649 11.841 12.807 1.00 91.94 231 GLU A CA 1
ATOM 1811 C C . GLU A 1 231 ? -15.123 10.456 12.350 1.00 91.94 231 GLU A C 1
ATOM 1813 O O . GLU A 1 231 ? -16.134 9.944 12.840 1.00 91.94 231 GLU A O 1
ATOM 1818 N N . HIS A 1 232 ? -14.371 9.812 11.455 1.00 91.19 232 HIS A N 1
ATOM 1819 C CA . HIS A 1 232 ? -14.671 8.463 10.989 1.00 91.19 232 HIS A CA 1
ATOM 1820 C C . HIS A 1 232 ? -14.604 7.445 12.137 1.00 91.19 232 HIS A C 1
ATOM 1822 O O . HIS A 1 232 ? -15.549 6.684 12.352 1.00 91.19 232 HIS A O 1
ATOM 1828 N N . LEU A 1 233 ? -13.534 7.478 12.939 1.00 90.81 233 LEU A N 1
ATOM 1829 C CA . LEU A 1 233 ? -13.383 6.602 14.099 1.00 90.81 233 LEU A CA 1
ATOM 1830 C C . LEU A 1 233 ? -14.468 6.860 15.157 1.00 90.81 233 LEU A C 1
ATOM 1832 O O . LEU A 1 233 ? -15.025 5.914 15.708 1.00 90.81 233 LEU A O 1
ATOM 1836 N N . GLU A 1 234 ? -14.807 8.119 15.429 1.00 90.31 234 GLU A N 1
ATOM 1837 C CA . GLU A 1 234 ? -15.902 8.495 16.334 1.00 90.31 234 GLU A CA 1
ATOM 1838 C C . GLU A 1 234 ? -17.253 7.942 15.891 1.00 90.31 234 GLU A C 1
ATOM 1840 O O . GLU A 1 234 ? -17.995 7.377 16.702 1.00 90.31 234 GLU A O 1
ATOM 1845 N N . SER A 1 235 ? -17.562 8.075 14.601 1.00 89.50 235 SER A N 1
ATOM 1846 C CA . SER A 1 235 ? -18.778 7.529 14.001 1.00 89.50 235 SER A CA 1
ATOM 1847 C C . SER A 1 235 ? -18.850 6.012 14.185 1.00 89.50 235 SER A C 1
ATOM 1849 O O . SER A 1 235 ? -19.885 5.479 14.584 1.00 89.50 235 SER A O 1
ATOM 1851 N N . MET A 1 236 ? -17.728 5.308 14.005 1.00 88.88 236 MET A N 1
ATOM 1852 C CA . MET A 1 236 ? -17.667 3.866 14.247 1.00 88.88 236 MET A CA 1
ATOM 1853 C C . MET A 1 236 ? -17.865 3.513 15.726 1.00 88.88 236 MET A C 1
ATOM 1855 O O . MET A 1 236 ? -18.644 2.616 16.035 1.00 88.88 236 MET A O 1
ATOM 1859 N N . LEU A 1 237 ? -17.197 4.221 16.647 1.00 83.69 237 LEU A N 1
ATOM 1860 C CA . LEU A 1 237 ? -17.280 3.981 18.098 1.00 83.69 237 LEU A CA 1
ATOM 1861 C C . LEU A 1 237 ? -18.674 4.231 18.677 1.00 83.69 237 LEU A C 1
ATOM 1863 O O . LEU A 1 237 ? -19.072 3.576 19.639 1.00 83.69 237 LEU A O 1
ATOM 1867 N N . THR A 1 238 ? -19.399 5.192 18.111 1.00 82.12 238 THR A N 1
ATOM 1868 C CA . THR A 1 238 ? -20.781 5.517 18.495 1.00 82.12 238 THR A CA 1
ATOM 1869 C C . THR A 1 238 ? -21.823 4.717 17.709 1.00 82.12 238 THR A C 1
ATOM 1871 O O . THR A 1 238 ? -23.011 4.742 18.044 1.00 82.12 238 THR A O 1
ATOM 1874 N N . GLY A 1 239 ? -21.385 3.994 16.676 1.00 79.62 239 GLY A N 1
ATOM 1875 C CA . GLY A 1 239 ? -22.208 3.157 15.820 1.00 79.62 239 GLY A CA 1
ATOM 1876 C C . GLY A 1 239 ? -22.755 1.908 16.514 1.00 79.62 239 GLY A C 1
ATOM 1877 O O . GLY A 1 239 ? -22.441 1.580 17.656 1.00 79.62 239 GLY A O 1
ATOM 1878 N N . ARG A 1 240 ? -23.624 1.184 15.797 1.00 61.72 240 ARG A N 1
ATOM 1879 C CA . ARG A 1 240 ? -24.260 -0.050 16.294 1.00 61.72 240 ARG A CA 1
ATOM 1880 C C . ARG A 1 240 ? -23.363 -1.287 16.200 1.00 61.72 240 ARG A C 1
ATOM 1882 O O . ARG A 1 240 ? -23.693 -2.306 16.803 1.00 61.72 240 ARG A O 1
ATOM 1889 N N . GLU A 1 241 ? -22.282 -1.231 15.425 1.00 72.69 241 GLU A N 1
ATOM 1890 C CA . GLU A 1 241 ? -21.378 -2.367 15.259 1.00 72.69 241 GLU A CA 1
ATOM 1891 C C . GLU A 1 241 ? -20.469 -2.522 16.476 1.00 72.69 241 GLU A C 1
ATOM 1893 O O . GLU A 1 241 ? -19.723 -1.619 16.847 1.00 72.69 241 GLU A O 1
ATOM 1898 N N . ALA A 1 242 ? -20.523 -3.696 17.103 1.00 74.00 242 ALA A N 1
ATOM 1899 C CA . ALA A 1 242 ? -19.653 -4.003 18.225 1.00 74.00 242 ALA A CA 1
ATOM 1900 C C . ALA A 1 242 ? -18.204 -4.167 17.746 1.00 74.00 242 ALA A C 1
ATOM 1902 O O . ALA A 1 242 ? -17.923 -4.947 16.831 1.00 74.00 242 ALA A O 1
ATOM 1903 N N . PHE A 1 243 ? -17.274 -3.484 18.414 1.00 80.44 243 PHE A N 1
ATOM 1904 C CA . PHE A 1 243 ? -15.853 -3.689 18.173 1.00 80.44 243 PHE A CA 1
ATOM 1905 C C . PHE A 1 243 ? -15.442 -5.097 18.617 1.00 80.44 243 PHE A C 1
ATOM 1907 O O . PHE A 1 243 ? -15.733 -5.498 19.749 1.00 80.44 243 PHE A O 1
ATOM 1914 N N . PRO A 1 244 ? -14.732 -5.857 17.764 1.00 82.06 244 PRO A N 1
ATOM 1915 C CA . PRO A 1 244 ? -14.081 -7.080 18.196 1.00 82.06 244 PRO A CA 1
ATOM 1916 C C . PRO A 1 244 ? -13.113 -6.748 19.326 1.00 82.06 244 PRO A C 1
ATOM 1918 O O . PRO A 1 244 ? -12.264 -5.865 19.193 1.00 82.06 244 PRO A O 1
ATOM 1921 N N . SER A 1 245 ? -13.218 -7.476 20.432 1.00 78.12 245 SER A N 1
ATOM 1922 C CA . SER A 1 245 ? -12.424 -7.215 21.632 1.00 78.12 245 SER A CA 1
ATOM 1923 C C . SER A 1 245 ? -10.911 -7.290 21.374 1.00 78.12 245 SER A C 1
ATOM 1925 O O . SER A 1 245 ? -10.136 -6.580 22.004 1.00 78.12 245 SER A O 1
ATOM 1927 N N . GLU A 1 246 ? -10.502 -8.114 20.405 1.00 80.88 246 GLU A N 1
ATOM 1928 C CA . GLU A 1 246 ? -9.121 -8.253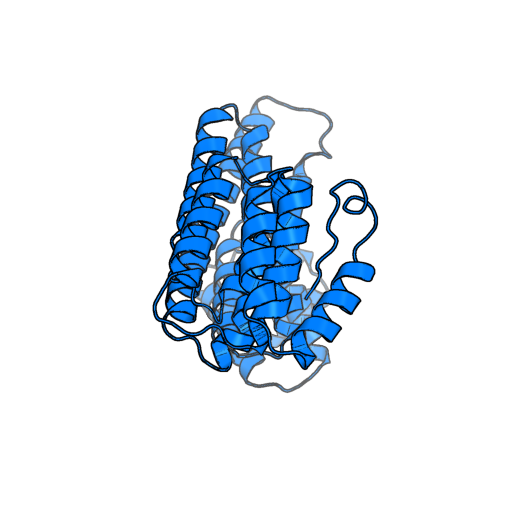 19.919 1.00 80.88 246 GLU A CA 1
ATOM 1929 C C . GLU A 1 246 ? -8.560 -6.980 19.259 1.00 80.88 246 GLU A C 1
ATOM 1931 O O . GLU A 1 246 ? -7.353 -6.756 19.296 1.00 80.88 246 GLU A O 1
ATOM 1936 N N . ASN A 1 247 ? -9.417 -6.108 18.722 1.00 83.81 247 ASN A N 1
ATOM 1937 C CA . ASN A 1 247 ? -8.995 -4.908 17.994 1.00 83.81 247 ASN A CA 1
ATOM 1938 C C . ASN A 1 247 ? -9.037 -3.638 18.839 1.00 83.81 247 ASN A C 1
ATOM 1940 O O . ASN A 1 247 ? -8.402 -2.646 18.487 1.00 83.81 247 ASN A O 1
ATOM 1944 N N . MET A 1 248 ? -9.741 -3.661 19.971 1.00 84.62 248 MET A N 1
ATOM 1945 C CA . MET A 1 248 ? -9.862 -2.492 20.842 1.00 84.62 248 MET A CA 1
ATOM 1946 C C . MET A 1 248 ? -8.507 -2.059 21.421 1.00 84.62 248 MET A C 1
ATOM 1948 O O . MET A 1 248 ? -8.223 -0.864 21.468 1.00 84.62 248 MET A O 1
ATOM 1952 N N . ASN A 1 249 ? -7.648 -3.011 21.805 1.00 84.69 249 ASN A N 1
ATOM 1953 C CA . ASN A 1 249 ? -6.304 -2.721 22.320 1.00 84.69 249 ASN A CA 1
ATOM 1954 C C . ASN A 1 249 ? -5.379 -2.096 21.256 1.00 84.69 249 ASN A C 1
ATOM 1956 O O . ASN A 1 249 ? -4.781 -1.057 21.548 1.00 84.69 249 ASN A O 1
ATOM 1960 N N . PRO A 1 250 ? -5.278 -2.652 20.030 1.00 87.38 250 PRO A N 1
ATOM 1961 C CA . PRO A 1 250 ? -4.601 -1.990 18.918 1.00 87.38 250 PRO A CA 1
ATOM 1962 C C . PRO A 1 250 ? -5.091 -0.560 18.678 1.00 87.38 250 PRO A C 1
ATOM 1964 O O . PRO A 1 250 ? -4.279 0.358 18.671 1.00 87.38 250 PRO A O 1
ATOM 1967 N N . ILE A 1 251 ? -6.406 -0.339 18.575 1.00 88.62 251 ILE A N 1
ATOM 1968 C CA . ILE A 1 251 ? -6.964 1.002 18.328 1.00 88.62 251 ILE A CA 1
ATOM 1969 C C . ILE A 1 251 ? -6.581 1.961 19.454 1.00 88.62 251 ILE A C 1
ATOM 1971 O O . ILE A 1 251 ? -6.137 3.075 19.196 1.00 88.62 251 ILE A O 1
ATOM 1975 N N . LEU A 1 252 ? -6.696 1.523 20.708 1.00 88.81 252 LEU A N 1
ATOM 1976 C CA . LEU A 1 252 ? -6.333 2.327 21.868 1.00 88.81 252 LEU A CA 1
ATOM 1977 C C . LEU A 1 252 ? -4.850 2.735 21.842 1.00 88.81 252 LEU A C 1
ATOM 1979 O O . LEU A 1 252 ? -4.532 3.901 22.097 1.00 88.81 252 LEU A O 1
ATOM 1983 N N . ARG A 1 253 ? -3.955 1.802 21.496 1.00 87.94 253 ARG A N 1
ATOM 1984 C CA . ARG A 1 253 ? -2.519 2.069 21.333 1.00 87.94 253 ARG A CA 1
ATOM 1985 C C . ARG A 1 253 ? -2.276 3.100 20.233 1.00 87.94 253 ARG A C 1
ATOM 1987 O O . ARG A 1 253 ? -1.562 4.075 20.469 1.00 87.94 253 ARG A O 1
ATOM 1994 N N . GLU A 1 254 ? -2.892 2.913 19.067 1.00 89.00 254 GLU A N 1
ATOM 1995 C CA . GLU A 1 254 ? -2.699 3.809 17.927 1.00 89.00 254 GLU A CA 1
ATOM 1996 C C . GLU A 1 254 ? -3.282 5.204 18.180 1.00 89.00 254 GLU A C 1
ATOM 1998 O O . GLU A 1 254 ? -2.614 6.193 17.902 1.00 89.00 254 GLU A O 1
ATOM 2003 N N . CYS A 1 255 ? -4.459 5.329 18.803 1.00 89.94 255 CYS A N 1
ATOM 2004 C CA . CYS A 1 255 ? -5.014 6.632 19.183 1.00 89.94 255 CYS A CA 1
ATOM 2005 C C . CYS A 1 255 ? -4.060 7.414 20.095 1.00 89.94 255 CYS A C 1
ATOM 2007 O O . CYS A 1 255 ? -3.880 8.618 19.929 1.00 89.94 255 CYS A O 1
ATOM 2009 N N . ILE A 1 256 ? -3.418 6.749 21.055 1.00 88.06 256 ILE A N 1
ATOM 2010 C CA . ILE A 1 256 ? -2.463 7.411 21.950 1.00 88.06 256 ILE A CA 1
ATOM 2011 C C . ILE A 1 256 ? -1.193 7.818 21.195 1.00 88.06 256 ILE A C 1
ATOM 2013 O O . ILE A 1 256 ? -0.708 8.937 21.385 1.00 88.06 256 ILE A O 1
ATOM 2017 N N . ALA A 1 257 ? -0.690 6.959 20.306 1.00 86.06 257 ALA A N 1
ATOM 2018 C CA . ALA A 1 257 ? 0.449 7.282 19.453 1.00 86.06 257 ALA A CA 1
ATOM 2019 C C . ALA A 1 257 ? 0.142 8.483 18.538 1.00 86.06 257 ALA A C 1
ATOM 2021 O O . ALA A 1 257 ? 0.879 9.469 18.554 1.00 86.06 257 ALA A O 1
ATOM 2022 N N . ILE A 1 258 ? -0.988 8.470 17.830 1.00 89.06 258 ILE A N 1
ATOM 2023 C CA . ILE A 1 258 ? -1.437 9.567 16.960 1.00 89.06 258 ILE A CA 1
ATOM 2024 C C . ILE A 1 258 ? -1.664 10.849 17.769 1.00 89.06 258 ILE A C 1
ATOM 2026 O O . ILE A 1 258 ? -1.245 11.928 17.348 1.00 89.06 258 ILE A O 1
ATOM 2030 N N . GLY A 1 259 ? -2.258 10.757 18.961 1.00 86.56 259 GLY A N 1
ATOM 2031 C CA . GLY A 1 259 ? -2.433 11.898 19.863 1.00 86.56 259 GLY A CA 1
ATOM 2032 C C . GLY A 1 259 ? -1.106 12.552 20.257 1.00 86.56 259 GLY A C 1
ATOM 2033 O O . GLY A 1 259 ? -1.033 13.774 20.381 1.00 86.56 259 GLY A O 1
ATOM 2034 N N . SER A 1 260 ? -0.035 11.762 20.392 1.00 84.62 260 SER A N 1
ATOM 2035 C CA . SER A 1 260 ? 1.308 12.285 20.670 1.00 84.62 260 SER A CA 1
ATOM 2036 C C . SER A 1 260 ? 1.910 13.032 19.474 1.00 84.62 260 SER A C 1
ATOM 2038 O O . SER A 1 260 ? 2.493 14.103 19.653 1.00 84.62 260 SER A O 1
ATOM 2040 N N . VAL A 1 261 ? 1.712 12.512 18.257 1.00 84.69 261 VAL A N 1
ATOM 2041 C CA . VAL A 1 261 ? 2.239 13.097 17.015 1.00 84.69 261 VAL A CA 1
ATOM 2042 C C . VAL A 1 261 ? 1.478 14.369 16.642 1.00 84.69 261 VAL A C 1
ATOM 2044 O O . VAL A 1 261 ? 2.081 15.396 16.341 1.00 84.69 261 VAL A O 1
ATOM 2047 N N . THR A 1 262 ? 0.151 14.331 16.735 1.00 85.12 262 THR A N 1
ATOM 2048 C CA . THR A 1 262 ? -0.732 15.463 16.407 1.00 85.12 262 THR A CA 1
ATOM 2049 C C . THR A 1 262 ? -0.821 16.506 17.522 1.00 85.12 262 THR A C 1
ATOM 2051 O O . THR A 1 262 ? -1.303 17.612 17.288 1.00 85.12 262 THR A O 1
ATOM 2054 N N . ARG A 1 263 ? -0.391 16.167 18.749 1.00 84.62 263 ARG A N 1
ATOM 2055 C CA . ARG A 1 263 ? -0.610 16.953 19.980 1.00 84.62 263 ARG A CA 1
ATOM 2056 C C . ARG A 1 263 ? -2.083 17.305 20.232 1.00 84.62 263 ARG A C 1
ATOM 2058 O O . ARG A 1 263 ? -2.380 18.279 20.923 1.00 84.62 263 ARG A O 1
ATOM 2065 N N . ASN A 1 264 ? -3.008 16.509 19.698 1.00 85.75 264 ASN A N 1
ATOM 2066 C CA . ASN A 1 264 ? -4.443 16.704 19.857 1.00 85.75 264 ASN A CA 1
ATOM 2067 C C . ASN A 1 264 ? -4.984 15.771 20.957 1.00 85.75 264 ASN A C 1
ATOM 2069 O O . ASN A 1 264 ? -4.919 14.544 20.860 1.00 85.75 264 ASN A O 1
ATOM 2073 N N . CYS A 1 265 ? -5.540 16.366 22.017 1.00 85.56 265 CYS A N 1
ATOM 2074 C CA . CYS A 1 265 ? -6.079 15.640 23.169 1.00 85.56 265 CYS A CA 1
ATOM 2075 C C . CYS A 1 265 ? -7.371 14.869 22.863 1.00 85.56 265 CYS A C 1
ATOM 2077 O O . CYS A 1 265 ? -7.787 14.031 23.664 1.00 85.56 265 CYS A O 1
ATOM 2079 N N . HIS A 1 266 ? -8.000 15.109 21.715 1.00 89.62 266 HIS A N 1
ATOM 2080 C CA . HIS A 1 266 ? -9.212 14.403 21.331 1.00 89.62 266 HIS A CA 1
ATOM 2081 C C . HIS A 1 266 ? -8.965 12.917 21.073 1.00 89.62 266 HIS A C 1
ATOM 2083 O O . HIS A 1 266 ? -9.713 12.081 21.570 1.00 89.62 266 HIS A O 1
ATOM 2089 N N . TRP A 1 267 ? -7.841 12.566 20.446 1.00 89.94 267 TRP A N 1
ATOM 2090 C CA . TRP A 1 267 ? -7.407 11.172 20.296 1.00 89.94 267 TRP A CA 1
ATOM 2091 C C . TRP A 1 267 ? -7.286 10.443 21.637 1.00 89.94 267 TRP A C 1
ATOM 2093 O O . TRP A 1 267 ? -7.673 9.283 21.777 1.00 89.94 267 TRP A O 1
ATOM 2103 N N . VAL A 1 268 ? -6.809 11.151 22.661 1.00 86.44 268 VAL A N 1
ATOM 2104 C CA . VAL A 1 268 ? -6.731 10.632 24.029 1.00 86.44 268 VAL A CA 1
ATOM 2105 C C . VAL A 1 268 ? -8.125 10.418 24.625 1.00 86.44 268 VAL A C 1
ATOM 2107 O O . VAL A 1 268 ? -8.339 9.454 25.361 1.00 86.44 268 VAL A O 1
ATOM 2110 N N . ASN A 1 269 ? -9.092 11.281 24.313 1.00 87.62 269 ASN A N 1
ATOM 2111 C CA . ASN A 1 269 ? -10.473 11.102 24.757 1.00 87.62 269 ASN A CA 1
ATOM 2112 C C . ASN A 1 269 ? -11.135 9.887 24.090 1.00 87.62 269 ASN A C 1
ATOM 2114 O O . ASN A 1 269 ? -11.816 9.135 24.788 1.00 87.62 269 ASN A O 1
ATOM 2118 N N . LEU A 1 270 ? -10.867 9.636 22.804 1.00 88.88 270 LEU A N 1
ATOM 2119 C CA . LEU A 1 270 ? -11.308 8.417 22.111 1.00 88.88 270 LEU A CA 1
ATOM 2120 C C . LEU A 1 270 ? -10.699 7.162 22.738 1.00 88.88 270 LEU A C 1
ATOM 2122 O O . LEU A 1 270 ? -11.424 6.226 23.076 1.00 88.88 270 LEU A O 1
ATOM 2126 N N . ALA A 1 271 ? -9.392 7.178 23.008 1.00 87.69 271 ALA A N 1
ATOM 2127 C CA . ALA A 1 271 ? -8.710 6.083 23.697 1.00 87.69 271 ALA A CA 1
ATOM 2128 C C . ALA A 1 271 ? -9.301 5.813 25.093 1.00 87.69 271 ALA A C 1
ATOM 2130 O O . ALA A 1 271 ? -9.516 4.665 25.471 1.00 87.69 271 ALA A O 1
ATOM 2131 N N . ARG A 1 272 ? -9.621 6.862 25.865 1.00 85.19 272 ARG A N 1
ATOM 2132 C CA . ARG A 1 272 ? -10.290 6.729 27.174 1.00 85.19 272 ARG A CA 1
ATOM 2133 C C . ARG A 1 272 ? -11.703 6.174 27.056 1.00 85.19 272 ARG A C 1
ATOM 2135 O O . ARG A 1 272 ? -12.117 5.404 27.921 1.00 85.19 272 ARG A O 1
ATOM 2142 N N . HIS A 1 273 ? -12.448 6.584 26.033 1.00 85.62 273 HIS A N 1
ATOM 2143 C CA . HIS A 1 273 ? -13.784 6.061 25.777 1.00 85.62 273 HIS A CA 1
ATOM 2144 C C . HIS A 1 273 ? -13.728 4.556 25.501 1.00 85.62 273 HIS A C 1
ATOM 2146 O O . HIS A 1 273 ? -14.426 3.794 26.166 1.00 85.62 273 HIS A O 1
ATOM 2152 N N . LEU A 1 274 ? -12.816 4.134 24.623 1.00 85.31 274 LEU A N 1
ATOM 2153 C CA . LEU A 1 274 ? -12.532 2.729 24.334 1.00 85.31 274 LEU A CA 1
ATOM 2154 C C . LEU A 1 274 ? -12.088 1.947 25.573 1.00 85.31 274 LEU A C 1
ATOM 2156 O O . LEU A 1 274 ? -12.608 0.866 25.831 1.00 85.31 274 LEU A O 1
ATOM 2160 N N . PHE A 1 275 ? -11.176 2.505 26.374 1.00 84.69 275 PHE A N 1
ATOM 2161 C CA . PHE A 1 275 ? -10.666 1.848 27.579 1.00 84.69 275 PHE A CA 1
ATOM 2162 C C . PHE A 1 275 ? -11.782 1.484 28.565 1.00 84.69 275 PHE A C 1
ATOM 2164 O O . PHE A 1 275 ? -11.783 0.397 29.128 1.00 84.69 275 PHE A O 1
ATOM 2171 N N . ARG A 1 276 ? -12.777 2.364 28.739 1.00 84.19 276 ARG A N 1
ATOM 2172 C CA . ARG A 1 276 ? -13.927 2.115 29.630 1.00 84.19 276 ARG A CA 1
ATOM 2173 C C . ARG A 1 276 ? -14.848 0.994 29.148 1.00 84.19 276 ARG A C 1
ATOM 2175 O O . ARG A 1 276 ? -15.651 0.502 29.934 1.00 84.19 276 ARG A O 1
ATOM 2182 N N . GLN A 1 277 ? -14.766 0.626 27.874 1.00 82.38 277 GLN A N 1
ATOM 2183 C CA . GLN A 1 277 ? -15.560 -0.446 27.279 1.00 82.38 277 GLN A CA 1
ATOM 2184 C C . GLN A 1 277 ? -14.836 -1.803 27.310 1.00 82.38 277 GLN A C 1
ATOM 2186 O O . GLN A 1 277 ? -15.438 -2.824 26.981 1.00 82.38 277 GLN A O 1
ATOM 2191 N N . LEU A 1 278 ? -13.553 -1.839 27.691 1.00 81.62 278 LEU A N 1
ATOM 2192 C CA . LEU A 1 278 ? -12.764 -3.066 27.739 1.00 81.62 278 LEU A CA 1
ATOM 2193 C C . LEU A 1 278 ? -13.184 -3.974 28.904 1.00 81.62 278 LEU A C 1
ATOM 2195 O O . LEU A 1 278 ? -13.568 -3.532 29.986 1.00 81.62 278 LEU A O 1
ATOM 2199 N N . SER A 1 279 ? -13.044 -5.284 28.695 1.00 82.12 279 SER A N 1
ATOM 2200 C CA . SER A 1 279 ? -13.100 -6.252 29.794 1.00 82.12 279 SER A CA 1
ATOM 2201 C C . SER A 1 279 ? -11.856 -6.140 30.683 1.00 82.12 279 SER A C 1
ATOM 2203 O O . SER A 1 279 ? -10.787 -5.757 30.212 1.00 82.12 279 SER A O 1
ATOM 2205 N N . VAL A 1 280 ? -11.954 -6.571 31.946 1.00 81.75 280 VAL A N 1
ATOM 2206 C CA . VAL A 1 280 ? -10.853 -6.505 32.932 1.00 81.75 280 VAL A CA 1
ATOM 2207 C C . VAL A 1 280 ? -9.534 -7.080 32.397 1.00 81.75 280 VAL A C 1
ATOM 2209 O O . VAL A 1 280 ? -8.476 -6.490 32.599 1.00 81.75 280 VAL A O 1
ATOM 2212 N N . ARG A 1 281 ? -9.590 -8.209 31.677 1.00 81.75 281 ARG A N 1
ATOM 2213 C CA . ARG A 1 281 ? -8.400 -8.846 31.090 1.00 81.75 281 ARG A CA 1
ATOM 2214 C C . ARG A 1 281 ? -7.738 -7.963 30.029 1.00 81.75 281 ARG A C 1
ATOM 2216 O O . ARG A 1 281 ? -6.517 -7.870 29.997 1.00 81.75 281 ARG A O 1
ATOM 2223 N N . LEU A 1 282 ? -8.533 -7.317 29.180 1.00 79.94 282 LEU A N 1
ATOM 2224 C CA . LEU A 1 282 ? -8.018 -6.440 28.129 1.00 79.94 282 LEU A CA 1
ATOM 2225 C C . LEU A 1 282 ? -7.528 -5.106 28.692 1.00 79.94 282 LEU A C 1
ATOM 2227 O O . LEU A 1 282 ? -6.553 -4.579 28.170 1.00 79.94 282 LEU A O 1
ATOM 2231 N N . CYS A 1 283 ? -8.127 -4.605 29.780 1.00 81.56 283 CYS A N 1
ATOM 2232 C CA . CYS A 1 283 ? -7.613 -3.436 30.497 1.00 81.56 283 CYS A CA 1
ATOM 2233 C C . CYS A 1 283 ? -6.188 -3.670 31.005 1.00 81.56 283 CYS A C 1
ATOM 2235 O O . CYS A 1 283 ? -5.332 -2.818 30.802 1.00 81.56 283 CYS A O 1
ATOM 2237 N N . GLN A 1 284 ? -5.915 -4.827 31.617 1.00 81.06 284 GLN A N 1
ATOM 2238 C CA . GLN A 1 284 ? -4.574 -5.165 32.115 1.00 81.06 284 GLN A CA 1
ATOM 2239 C C . GLN A 1 284 ? -3.542 -5.230 30.985 1.00 81.06 284 GLN A C 1
ATOM 2241 O O . GLN A 1 284 ? -2.426 -4.731 31.121 1.00 81.06 284 GLN A O 1
ATOM 2246 N N . GLU A 1 285 ? -3.922 -5.820 29.852 1.00 80.44 285 GLU A N 1
ATOM 2247 C CA . GLU A 1 285 ? -3.073 -5.874 28.664 1.00 80.44 285 GLU A CA 1
ATOM 2248 C C . GLU A 1 285 ? -2.836 -4.477 28.068 1.00 80.44 285 GLU A C 1
ATOM 2250 O O . GLU A 1 285 ? -1.705 -4.134 27.727 1.00 80.44 285 GLU A O 1
ATOM 2255 N N . ALA A 1 286 ? -3.876 -3.643 27.992 1.00 79.06 286 ALA A N 1
ATOM 2256 C CA . ALA A 1 286 ? -3.761 -2.261 27.543 1.00 79.06 286 ALA A CA 1
ATOM 2257 C C . ALA A 1 286 ? -2.840 -1.451 28.464 1.00 79.06 286 ALA A C 1
ATOM 2259 O O . ALA A 1 286 ? -1.929 -0.788 27.982 1.00 79.06 286 ALA A O 1
ATOM 2260 N N . GLU A 1 287 ? -3.023 -1.534 29.783 1.00 80.00 287 GLU A N 1
ATOM 2261 C CA . GLU A 1 287 ? -2.170 -0.856 30.764 1.00 80.00 287 GLU A CA 1
ATOM 2262 C C . GLU A 1 287 ? -0.702 -1.265 30.620 1.00 80.00 287 GLU A C 1
ATOM 2264 O O . GLU A 1 287 ? 0.170 -0.396 30.605 1.00 80.00 287 GLU A O 1
ATOM 2269 N N . PHE A 1 288 ? -0.428 -2.562 30.449 1.00 77.44 288 PHE A N 1
ATOM 2270 C CA . PHE A 1 288 ? 0.921 -3.057 30.186 1.00 77.44 288 PHE A CA 1
ATOM 2271 C C . PHE A 1 288 ? 1.492 -2.486 28.879 1.00 77.44 288 PHE A C 1
ATOM 2273 O O . PHE A 1 288 ? 2.585 -1.921 28.870 1.00 77.44 288 PHE A O 1
ATOM 2280 N N . ASN A 1 289 ? 0.737 -2.562 27.780 1.00 74.38 289 ASN A N 1
ATOM 2281 C CA . ASN A 1 289 ? 1.183 -2.080 26.473 1.00 74.38 289 ASN A CA 1
ATOM 2282 C C . ASN A 1 289 ? 1.455 -0.570 26.471 1.00 74.38 289 ASN A C 1
ATOM 2284 O O . ASN A 1 289 ? 2.414 -0.122 25.846 1.00 74.38 289 ASN A O 1
ATOM 2288 N N . LEU A 1 290 ? 0.659 0.217 27.198 1.00 72.88 290 LEU A N 1
ATOM 2289 C CA . LEU A 1 290 ? 0.848 1.664 27.316 1.00 72.88 290 LEU A CA 1
ATOM 2290 C C . LEU A 1 290 ? 2.051 2.058 28.171 1.00 72.88 290 LEU A C 1
ATOM 2292 O O . LEU A 1 290 ? 2.660 3.095 27.910 1.00 72.88 290 LEU A O 1
ATOM 2296 N N . GLN A 1 291 ? 2.425 1.243 29.158 1.00 69.38 291 GLN A N 1
ATOM 2297 C CA . GLN A 1 291 ? 3.648 1.454 29.940 1.00 69.38 291 GLN A CA 1
ATOM 2298 C C . GLN A 1 291 ? 4.918 1.233 29.106 1.00 69.38 291 GLN A C 1
ATOM 2300 O O . GLN A 1 291 ? 5.955 1.820 29.407 1.00 69.38 291 GLN A O 1
ATOM 2305 N N . MET A 1 292 ? 4.826 0.431 28.043 1.00 60.00 292 MET A N 1
ATOM 2306 C CA . MET A 1 292 ? 5.939 0.110 27.147 1.00 60.00 292 MET A CA 1
ATOM 2307 C C . MET A 1 292 ? 6.122 1.116 25.993 1.00 60.00 292 MET A C 1
ATOM 2309 O O . MET A 1 292 ? 7.101 1.016 25.255 1.00 60.00 292 MET A O 1
ATOM 2313 N N . VAL A 1 293 ? 5.226 2.100 25.826 1.00 58.25 293 VAL A N 1
ATOM 2314 C CA . VAL A 1 293 ? 5.373 3.157 24.806 1.00 58.25 293 VAL A CA 1
ATOM 2315 C C . VAL A 1 293 ? 6.386 4.215 25.293 1.00 58.25 293 VAL A C 1
ATOM 2317 O O . VAL A 1 293 ? 6.246 4.709 26.416 1.00 58.25 293 VAL A O 1
ATOM 2320 N N . PRO A 1 294 ? 7.399 4.617 24.493 1.00 48.22 294 PRO A N 1
ATOM 2321 C CA . PRO A 1 294 ? 8.462 5.515 24.950 1.00 48.22 294 PRO A CA 1
ATOM 2322 C C . PRO A 1 294 ? 7.944 6.902 25.384 1.00 48.22 294 PRO A C 1
ATOM 2324 O O . PRO A 1 294 ? 7.534 7.711 24.560 1.00 48.22 294 PRO A O 1
ATOM 2327 N N . LEU A 1 295 ? 7.972 7.144 26.700 1.00 45.34 295 LEU A N 1
ATOM 2328 C CA . LEU A 1 295 ? 8.154 8.364 27.523 1.00 45.34 295 LEU A CA 1
ATOM 2329 C C . LEU A 1 295 ? 7.810 9.804 27.050 1.00 45.34 295 LEU A C 1
ATOM 2331 O O . LEU A 1 295 ? 7.936 10.708 27.876 1.00 45.34 295 LEU A O 1
ATOM 2335 N N . SER A 1 296 ? 7.296 10.094 25.853 1.00 43.50 296 SER A N 1
ATOM 2336 C CA . SER A 1 296 ? 6.817 11.455 25.518 1.00 43.50 296 SER A CA 1
ATOM 2337 C C . SER A 1 296 ? 5.406 11.760 26.055 1.00 43.50 296 SER A C 1
ATOM 2339 O O . SER A 1 296 ? 5.003 12.918 26.121 1.00 43.50 296 SER A O 1
ATOM 2341 N N . LEU A 1 297 ? 4.671 10.732 26.501 1.00 43.94 297 LEU A N 1
ATOM 2342 C CA . LEU A 1 297 ? 3.276 10.810 26.965 1.00 43.94 297 LEU A CA 1
ATOM 2343 C C . LEU A 1 297 ? 3.106 10.900 28.492 1.00 43.94 297 LEU A C 1
ATOM 2345 O O . LEU A 1 297 ? 2.008 11.182 28.975 1.00 43.94 297 LEU A O 1
ATOM 2349 N N . HIS A 1 298 ? 4.174 10.709 29.275 1.00 42.16 298 HIS A N 1
ATOM 2350 C CA . HIS A 1 298 ? 4.101 10.814 30.741 1.00 42.16 298 HIS A CA 1
ATOM 2351 C C . HIS A 1 298 ? 3.834 12.253 31.225 1.00 42.16 298 HIS A C 1
ATOM 2353 O O . HIS A 1 298 ? 3.325 12.449 32.328 1.00 42.16 298 HIS A O 1
ATOM 2359 N N . SER A 1 299 ? 4.094 13.260 30.386 1.00 39.72 299 SER A N 1
ATOM 2360 C CA . SER A 1 299 ? 3.762 14.665 30.650 1.00 39.72 299 SER A CA 1
ATOM 2361 C C . SER A 1 299 ? 2.275 14.999 30.443 1.00 39.72 299 SER A C 1
ATOM 2363 O O . SER A 1 299 ? 1.830 16.052 30.892 1.00 39.72 299 SER A O 1
ATOM 2365 N N . ALA A 1 300 ? 1.481 14.108 29.830 1.00 41.50 300 ALA A N 1
ATOM 2366 C CA . ALA A 1 300 ? 0.066 14.342 29.520 1.00 41.50 300 ALA A CA 1
ATOM 2367 C C . ALA A 1 300 ? -0.921 13.852 30.603 1.00 41.50 300 ALA A C 1
ATOM 2369 O O . ALA A 1 300 ? -2.133 13.852 30.383 1.00 41.50 300 ALA A O 1
ATOM 2370 N N .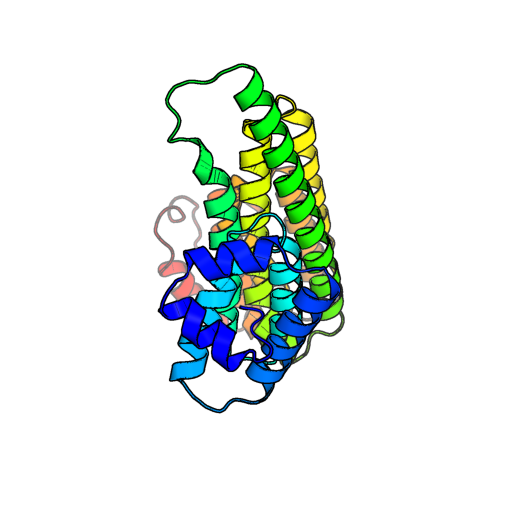 GLY A 1 301 ? -0.445 13.414 31.776 1.00 41.41 301 GLY A N 1
ATOM 2371 C CA . GLY A 1 301 ? -1.334 13.023 32.881 1.00 41.41 301 GLY A CA 1
ATOM 2372 C C . GLY A 1 301 ? -2.251 11.836 32.551 1.00 41.41 301 GLY A C 1
ATOM 2373 O O . GLY A 1 301 ? -3.366 11.740 33.065 1.00 41.41 301 GLY A O 1
ATOM 2374 N N . LEU A 1 302 ? -1.798 10.926 31.685 1.00 47.25 302 LEU A N 1
ATOM 2375 C CA . LEU A 1 302 ? -2.511 9.713 31.286 1.00 47.25 302 LEU A CA 1
ATOM 2376 C C . LEU A 1 302 ? -2.479 8.652 32.397 1.00 47.25 302 LEU A C 1
ATOM 2378 O O . LEU A 1 302 ? -1.871 7.597 32.264 1.00 47.25 302 LEU A O 1
ATOM 2382 N N . ARG A 1 303 ? -3.148 8.923 33.522 1.00 49.94 303 ARG A N 1
ATOM 2383 C CA . ARG A 1 303 ? -3.561 7.863 34.448 1.00 49.94 303 ARG A CA 1
ATOM 2384 C C . ARG A 1 303 ? -4.899 7.319 33.964 1.00 49.94 303 ARG A C 1
ATOM 2386 O O . ARG A 1 303 ? -5.943 7.901 34.251 1.00 49.94 303 ARG A O 1
ATOM 2393 N N . PHE A 1 304 ? -4.857 6.220 33.219 1.00 49.66 304 PHE A N 1
ATOM 2394 C CA . PHE A 1 304 ? -6.029 5.373 33.032 1.00 49.66 304 PHE A CA 1
ATOM 2395 C C . PHE A 1 304 ? -6.309 4.733 34.395 1.00 49.66 304 PHE A C 1
ATOM 2397 O O . PHE A 1 304 ? -5.515 3.943 34.890 1.00 49.66 304 PHE A O 1
ATOM 2404 N N . LYS A 1 305 ? -7.353 5.196 35.081 1.00 42.47 305 LYS A N 1
ATOM 2405 C CA . LYS A 1 305 ? -7.905 4.494 36.240 1.00 42.47 305 LYS A CA 1
ATOM 2406 C C . LYS A 1 305 ? -9.162 3.789 35.753 1.00 42.47 305 LYS A C 1
ATOM 2408 O O . LYS A 1 305 ? -10.019 4.460 35.171 1.00 42.47 305 LYS A O 1
ATOM 2413 N N . ALA A 1 306 ? -9.199 2.474 35.950 1.00 45.03 306 ALA A N 1
ATOM 2414 C CA . ALA A 1 306 ? -10.405 1.665 35.827 1.00 45.03 306 ALA A CA 1
ATOM 2415 C C . ALA A 1 306 ? -11.525 2.205 36.731 1.00 45.03 306 ALA A C 1
ATOM 2417 O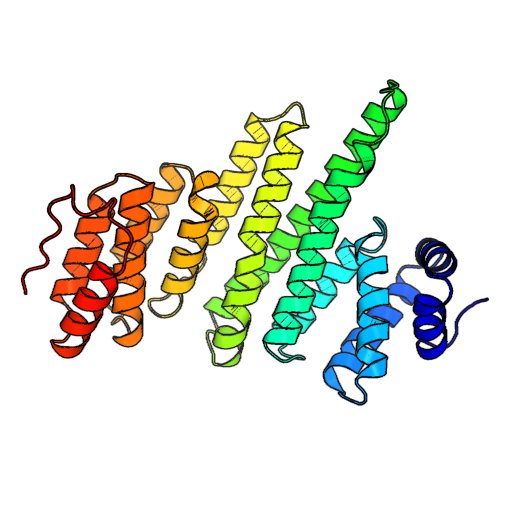 O . ALA A 1 306 ? -11.200 2.712 37.834 1.00 45.03 306 ALA A O 1
#

Organism: Globisporangium ultimum (strain ATCC 200006 / CBS 805.95 / DAOM BR144) (NCBI:txid431595)

pLDDT: mean 80.87, std 13.1, range [39.12, 96.06]

Foldseek 3Di:
DPCPDPVVLLVCLVVPVPVSLVVVVVDDPVVLVVSLVVVLVDLQVDDDDVSVVSVLSVLLSLLQDLVRNLVSLLSLLVSLLVVSHDLVVNLSSLVSNLVSLVVLLVPPPPDPDDDPVNLVVVLVSLVSSLVSLVVLLVSLLVSLLVCQVVVDPSSVRRVLSSLLNNLSSLVSLQVSCVSDPCNPVSLVVLAVSLVSVLPRPHALVRLLSVLVSCLVNVVSDDPVSVVSNLVVLVCRLPDPDDRDLVSLLSQLVSLLSVCLSVVPCSSVVSSLSSLVVHDPVSVVVSVVVVVPPPDPCVVVPPPNDD

Radius of gyration: 22.71 Å; chains: 1; bounding box: 52×50×66 Å

Secondary structure (DSSP, 8-state):
----SHHHHHHHHHH-HHHHHHHHHHS-HHHHHHHHHHHHHHHTT---HHHHHHHHHHHHHHHHSTTTHHHHHHHHHHHHHTT-S-HHHHHHHHHHHHHHHHHHHHTTTT-----HHHHHHHHHHHHHHHHHHHHHHHHHHHHHHHHHHT--HHHHHHHHHHHHHHHHHHHHHHHHHHHSS-HHHHHHHHHHHHHHHHTS---TTTHHHHHHHHHHTGGG--HHHHHHHHHHHHHHHHSSSPPPHHHHHHHHHHHHHHHHHH--HHHHHHHHHHHHHS-HHHHHHHHHHHHTS-SSSGGGT-----